Protein AF-A0A1R2AW21-F1 (afdb_monomer)

InterPro domains:
  IPR001841 Zinc finger, RING-type [PS50089] (148-195)
  IPR013083 Zinc finger, RING/FYVE/PHD-type [G3DSA:3.30.40.10] (141-221)

Solvent-accessible surface area (backbone atoms only — not comparable to full-atom values): 14885 Å² total; per-residue (Å²): 130,55,73,67,54,56,54,52,52,54,52,46,54,50,51,52,52,50,62,72,72,51,90,53,80,68,45,53,56,52,51,52,53,54,52,54,57,48,54,56,59,30,57,78,67,78,46,86,85,86,83,89,82,83,83,92,65,56,47,13,58,72,82,62,49,73,48,67,95,65,86,58,68,43,73,45,89,84,75,46,38,28,63,30,66,68,52,50,49,52,48,52,37,67,77,36,75,68,43,69,77,49,46,80,74,35,54,45,76,41,84,89,66,66,42,70,47,50,44,67,62,51,52,49,59,50,41,76,78,36,66,62,64,59,72,63,42,87,62,68,86,60,83,48,65,41,61,18,81,83,76,69,46,78,38,53,46,93,53,43,47,70,46,98,86,69,54,45,29,39,54,66,61,46,36,55,51,50,55,49,39,58,72,71,59,53,93,66,58,48,38,92,88,74,64,47,76,57,60,65,83,81,47,56,87,66,46,55,74,68,54,47,52,57,50,50,57,52,55,54,56,59,61,58,71,71,74,76,83,89,86,81,85,82,81,85,77,88,78,135

Sequence (240 aa):
MSIASQCLETHMNKLSKIIKSGFDTSNIEKIRSVLKSYSKHLKLNNLSLNVNITINASQCVRCGDFISTDYNIITLSCSHYICSFNCFKSMIDDMTGGDYTQIDFLFCPNQKCGSLLDSNQTKELLSKNKPEILRRQSFIGKVHTFVCNICDINKILDESITLDCMHQYCEKCFKDYLAVCVKTNSSKIRCHICDRRILPRLIAPYLDQEGLEILAKKAIDLDIDKNSDDDSLDENILLD

Foldseek 3Di:
DDPLVVVVVVLVVVLVVLVVVFDDPVSVVVNVVSVVVVVVSCVVVVHDDDDDDDDPWAAALQPRDTAGPDDAWDQWPLRHIHNHLVSLVVVCCVVCVLQCVCLQVDARSPPVRRHRTDSVSSVVSVCVVDVVSVVPRVPPDDQDWDQAPPPRDTDRCVQWQAFPVRHIHGLVVLLVLLVVCLVVLPLFDADPVPRHGGDVVSCVVSDDPSSVVSNVVSVVVVVVVVPPDDDDDDDDDDDD

Secondary structure (DSSP, 8-state):
--HHHHHHHHHHHHHHHHHHT---HHHHHHHHHHHHHHHHHHHHTT-----------PBBTTT-PBPPSSS-PEEPTTS-EES-HHHHHHHHHHHHTT-GGGGGG-B-S-TTT-PBP-HHHHHHHHHHH-HHHHHTTTTSSS--EEE-TTT--EEEGGGEEE-TT--EEEHHHHHHHHHHHHHTT-SS-B-TTT-PBPPHHHHGGGS-HHHHHHHHHHHHHHHHTTSS------------

Radius of gyration: 37.11 Å; Cα contacts (8 Å, |Δi|>4): 219; chains: 1; bounding box: 74×76×96 Å

Nearest PDB structures (foldseek):
  8eb0-assembly1_A  TM=7.436E-01  e=6.915E-03  Homo sapiens
  7od1-assembly1_A  TM=4.921E-01  e=9.392E-04  Homo sapiens
  7od1-assembly2_B  TM=4.845E-01  e=4.584E-03  Homo sapiens
  5udh-assembly1_A  TM=4.330E-01  e=5.467E-03  Homo sapiens

Mean predicted aligned error: 19.34 Å

pLDDT: mean 76.48, std 15.68, range [40.53, 95.88]

Structure (mmCIF, N/CA/C/O backbone):
data_AF-A0A1R2AW21-F1
#
_entry.id   AF-A0A1R2AW21-F1
#
loop_
_atom_site.group_PDB
_atom_site.id
_atom_site.type_symbol
_atom_site.label_atom_id
_atom_site.label_alt_id
_atom_site.label_comp_id
_atom_site.label_asym_id
_atom_site.label_entity_id
_atom_site.label_seq_id
_atom_site.pdbx_PDB_ins_code
_atom_site.Cartn_x
_atom_site.Cartn_y
_atom_site.Cartn_z
_atom_site.occupancy
_atom_site.B_iso_or_equiv
_atom_site.auth_seq_id
_atom_site.auth_comp_id
_atom_site.auth_asym_id
_atom_site.auth_atom_id
_atom_site.pdbx_PDB_model_num
ATOM 1 N N . MET A 1 1 ? -35.548 18.737 49.873 1.00 54.94 1 MET A N 1
ATOM 2 C CA . MET A 1 1 ? -34.586 17.676 49.489 1.00 54.94 1 MET A CA 1
ATOM 3 C C . MET A 1 1 ? -33.729 17.340 50.697 1.00 54.94 1 MET A C 1
ATOM 5 O O . MET A 1 1 ? -33.317 18.268 51.379 1.00 54.94 1 MET A O 1
ATOM 9 N N . SER A 1 2 ? -33.491 16.060 50.997 1.00 72.62 2 SER A N 1
ATOM 10 C CA . SER A 1 2 ? -32.578 15.682 52.086 1.00 72.62 2 SER A CA 1
ATOM 11 C C . SER A 1 2 ? -31.132 16.054 51.728 1.00 72.62 2 SER A C 1
ATOM 13 O O . SER A 1 2 ? -30.769 16.068 50.550 1.00 72.62 2 SER A O 1
ATOM 15 N N . ILE A 1 3 ? -30.290 16.313 52.735 1.00 71.31 3 ILE A N 1
ATOM 16 C CA . ILE A 1 3 ? -28.847 16.580 52.551 1.00 71.31 3 ILE A CA 1
ATOM 17 C C . ILE A 1 3 ? -28.182 15.444 51.749 1.00 71.31 3 ILE A C 1
ATOM 19 O O . ILE A 1 3 ? -27.339 15.683 50.886 1.00 71.31 3 ILE A O 1
ATOM 23 N N . ALA A 1 4 ? -28.626 14.204 51.974 1.00 61.56 4 ALA A N 1
ATOM 24 C CA . ALA A 1 4 ? -28.175 13.033 51.229 1.00 61.56 4 ALA A CA 1
ATOM 25 C C . ALA A 1 4 ? -28.511 13.115 49.727 1.00 61.56 4 ALA A C 1
ATOM 27 O O . ALA A 1 4 ? -27.670 12.775 48.898 1.00 61.56 4 ALA A O 1
ATOM 28 N N . SER A 1 5 ? -29.699 13.620 49.372 1.00 64.44 5 SER A N 1
ATOM 29 C CA . SER A 1 5 ? -30.137 13.791 47.979 1.00 64.44 5 SER A CA 1
ATOM 30 C C . SER A 1 5 ? -29.303 14.837 47.234 1.00 64.44 5 SER A C 1
ATOM 32 O O . SER A 1 5 ? -28.856 14.576 46.121 1.00 64.44 5 SER A O 1
ATOM 34 N N . GLN A 1 6 ? -29.027 15.988 47.859 1.00 73.00 6 GLN A N 1
ATOM 35 C CA . GLN A 1 6 ? -28.179 17.035 47.263 1.00 73.00 6 GLN A CA 1
ATOM 36 C C . GLN A 1 6 ? -26.724 16.577 47.083 1.00 73.00 6 GLN A C 1
ATOM 38 O O . GLN A 1 6 ? -26.074 16.902 46.086 1.00 73.00 6 GLN A O 1
ATOM 43 N N . CYS A 1 7 ? -26.201 15.800 48.034 1.00 68.56 7 CYS A N 1
ATOM 44 C CA . CYS A 1 7 ? -24.847 15.255 47.951 1.00 68.56 7 CYS A CA 1
ATOM 45 C C . CYS A 1 7 ? -24.721 14.236 46.803 1.00 68.56 7 CYS A C 1
ATOM 47 O O . CYS A 1 7 ? -23.761 14.282 46.029 1.00 68.56 7 CYS A O 1
ATOM 49 N N . LEU A 1 8 ? -25.734 13.375 46.638 1.00 67.81 8 LEU A N 1
ATOM 50 C CA . LEU A 1 8 ? -25.807 12.407 45.544 1.00 67.81 8 LEU A CA 1
ATOM 51 C C . LEU A 1 8 ? -25.853 13.105 44.175 1.00 67.81 8 LEU A C 1
ATOM 53 O O . LEU A 1 8 ? -25.084 12.765 43.278 1.00 67.81 8 LEU A O 1
ATOM 57 N N . GLU A 1 9 ? -26.697 14.127 44.037 1.00 74.06 9 GLU A N 1
ATOM 58 C CA . GLU A 1 9 ? -26.831 14.921 42.811 1.00 74.06 9 GLU A CA 1
ATOM 59 C C . GLU A 1 9 ? -25.521 15.635 42.439 1.00 74.06 9 GLU A C 1
ATOM 61 O O . GLU A 1 9 ? -25.070 15.599 41.291 1.00 74.06 9 GLU A O 1
ATOM 66 N N . THR A 1 10 ? -24.835 16.213 43.429 1.00 76.12 10 THR A N 1
ATOM 67 C CA . THR A 1 10 ? -23.545 16.894 43.232 1.00 76.12 10 THR A CA 1
ATOM 68 C C . THR A 1 10 ? -22.480 15.943 42.697 1.00 76.12 10 THR A C 1
ATOM 70 O O . THR A 1 10 ? -21.732 16.273 41.770 1.00 76.12 10 THR A O 1
ATOM 73 N N . HIS A 1 11 ? -22.394 14.742 43.262 1.00 69.25 11 HIS A N 1
ATOM 74 C CA . HIS A 1 11 ? -21.461 13.741 42.773 1.00 69.25 11 HIS A CA 1
ATOM 75 C C . HIS A 1 11 ? -21.863 13.241 41.370 1.00 69.25 11 HIS A C 1
ATOM 77 O O . HIS A 1 11 ? -20.987 12.846 40.596 1.00 69.25 11 HIS A O 1
ATOM 83 N N . MET A 1 12 ? -23.160 13.232 41.015 1.00 72.81 12 MET A N 1
ATOM 84 C CA . MET A 1 12 ? -23.642 12.663 39.741 1.00 72.81 12 MET A CA 1
ATOM 85 C C . MET A 1 12 ? -23.266 13.602 38.610 1.00 72.81 12 MET A C 1
ATOM 87 O O . MET A 1 12 ? -22.737 13.182 37.580 1.00 72.81 12 MET A O 1
ATOM 91 N N . ASN A 1 13 ? -23.385 14.896 38.885 1.00 75.00 13 ASN A N 1
ATOM 92 C CA . ASN A 1 13 ? -22.881 15.954 38.031 1.00 75.00 13 ASN A CA 1
ATOM 93 C C . ASN A 1 13 ? -21.353 15.891 37.864 1.00 75.00 13 ASN A C 1
ATOM 95 O O . ASN A 1 13 ? -20.858 16.112 36.758 1.00 75.00 13 ASN A O 1
ATOM 99 N N . LYS A 1 14 ? -20.585 15.537 38.908 1.00 76.25 14 LYS A N 1
ATOM 100 C CA . LYS A 1 14 ? -19.128 15.313 38.777 1.00 76.25 14 LYS A CA 1
ATOM 101 C C . LYS A 1 14 ? -18.805 14.125 37.870 1.00 76.25 14 LYS A C 1
ATOM 103 O O . LYS A 1 14 ? -17.950 14.259 37.000 1.00 76.25 14 LYS A O 1
ATOM 108 N N . LEU A 1 15 ? -19.494 12.996 38.040 1.00 71.38 15 LEU A N 1
ATOM 109 C CA . LEU A 1 15 ? -19.297 11.812 37.199 1.00 71.38 15 LEU A CA 1
ATOM 110 C C . LEU A 1 15 ? -19.638 12.116 35.731 1.00 71.38 15 LEU A C 1
ATOM 112 O O . LEU A 1 15 ? -18.848 11.818 34.842 1.00 71.38 15 LEU A O 1
ATOM 116 N N . SER A 1 16 ? -20.765 12.795 35.492 1.00 72.69 16 SER A N 1
ATOM 117 C CA . SER A 1 16 ? -21.188 13.242 34.159 1.00 72.69 16 SER A CA 1
ATOM 118 C C . SER A 1 16 ? -20.140 14.140 33.494 1.00 72.69 16 SER A C 1
ATOM 120 O O . SER A 1 16 ? -19.829 13.958 32.320 1.00 72.69 16 SER A O 1
ATOM 122 N N . LYS A 1 17 ? -19.530 15.066 34.248 1.00 75.25 17 LYS A N 1
ATOM 123 C CA . LYS A 1 17 ? -18.445 15.922 33.742 1.00 75.25 17 LYS A CA 1
ATOM 124 C C . LYS A 1 17 ? -17.198 15.126 33.349 1.00 75.25 17 LYS A C 1
ATOM 126 O O . LYS A 1 17 ? -16.656 15.395 32.285 1.00 75.25 17 LYS A O 1
ATOM 131 N N . ILE A 1 18 ? -16.778 14.149 34.160 1.00 68.81 18 ILE A N 1
ATOM 132 C CA . ILE A 1 18 ? -15.606 13.303 33.858 1.00 68.81 18 ILE A CA 1
ATOM 133 C C . ILE A 1 18 ? -15.855 12.445 32.609 1.00 68.81 18 ILE A C 1
ATOM 135 O O . ILE A 1 18 ? -14.964 12.282 31.784 1.00 68.81 18 ILE A O 1
ATOM 139 N N . ILE A 1 19 ? -17.076 11.929 32.439 1.00 67.88 19 ILE A N 1
ATOM 140 C CA . ILE A 1 19 ? -17.452 11.147 31.252 1.00 67.88 19 ILE A CA 1
ATOM 141 C C . ILE A 1 19 ? -17.473 12.033 29.995 1.00 67.88 19 ILE A C 1
ATOM 143 O O . ILE A 1 19 ? -17.006 11.617 28.939 1.00 67.88 19 ILE A O 1
ATOM 147 N N . LYS A 1 20 ? -17.977 13.271 30.102 1.00 69.75 20 LYS A N 1
ATOM 148 C CA . LYS A 1 20 ? -18.033 14.223 28.978 1.00 69.75 20 LYS A CA 1
ATOM 149 C C . LYS A 1 20 ? -16.660 14.726 28.521 1.00 69.75 20 LYS A C 1
ATOM 151 O O . LYS A 1 20 ? -16.553 15.156 27.380 1.00 69.75 20 LYS A O 1
ATOM 156 N N . SER A 1 21 ? -15.630 14.682 29.368 1.00 67.69 21 SER A N 1
ATOM 157 C CA . SER A 1 21 ? -14.276 15.143 29.018 1.00 67.69 21 SER A CA 1
ATOM 158 C C . SER A 1 21 ? -13.445 14.144 28.196 1.00 67.69 21 SER A C 1
ATOM 160 O O . SER A 1 21 ? -12.279 14.418 27.938 1.00 67.69 21 SER A O 1
ATOM 162 N N . GLY A 1 22 ? -14.016 13.008 27.780 1.00 54.03 22 GLY A N 1
ATOM 163 C CA . GLY A 1 22 ? -13.301 11.967 27.032 1.00 54.03 22 GLY A CA 1
ATOM 164 C C . GLY A 1 22 ? -12.612 10.936 27.934 1.00 54.03 22 GLY A C 1
ATOM 165 O O . GLY A 1 22 ? -12.631 11.044 29.162 1.00 54.03 22 GLY A O 1
ATOM 166 N N . PHE A 1 23 ? -12.031 9.894 27.335 1.00 61.72 23 PHE A N 1
ATOM 167 C CA . PHE A 1 23 ? -11.448 8.757 28.058 1.00 61.72 23 PHE A CA 1
ATOM 168 C C . PHE A 1 23 ? -9.920 8.732 27.942 1.00 61.72 23 PHE A C 1
ATOM 170 O O . PHE A 1 23 ? -9.378 8.494 26.870 1.00 61.72 23 PHE A O 1
ATOM 177 N N . ASP A 1 24 ? -9.243 8.905 29.078 1.00 61.12 24 ASP A N 1
ATOM 178 C CA . ASP A 1 24 ? -7.835 8.557 29.282 1.00 61.12 24 ASP A CA 1
ATOM 179 C C . ASP A 1 24 ? -7.682 7.739 30.583 1.00 61.12 24 ASP A C 1
ATOM 181 O O . ASP A 1 24 ? -8.630 7.584 31.366 1.00 61.12 24 ASP A O 1
ATOM 185 N N . THR A 1 25 ? -6.491 7.191 30.837 1.00 59.16 25 THR A N 1
ATOM 186 C CA . THR A 1 25 ? -6.197 6.412 32.056 1.00 59.16 25 THR A CA 1
ATOM 187 C C . THR A 1 25 ? -6.383 7.218 33.346 1.00 59.16 25 THR A C 1
ATOM 189 O O . THR A 1 25 ? -6.764 6.649 34.370 1.00 59.16 25 THR A O 1
ATOM 192 N N . SER A 1 26 ? -6.203 8.543 33.311 1.00 63.56 26 SER A N 1
ATOM 193 C CA . SER A 1 26 ? -6.443 9.426 34.461 1.00 63.56 26 SER A CA 1
ATOM 194 C C . SER A 1 26 ? -7.936 9.542 34.797 1.00 63.56 26 SER A C 1
ATOM 196 O O . SER A 1 26 ? -8.317 9.613 35.970 1.00 63.56 26 SER A O 1
ATOM 198 N N . ASN A 1 27 ? -8.801 9.516 33.781 1.00 69.38 27 ASN A N 1
ATOM 199 C CA . ASN A 1 27 ? -10.249 9.619 33.933 1.00 69.38 27 ASN A CA 1
ATOM 200 C C . ASN A 1 27 ? -10.838 8.344 34.546 1.00 69.38 27 ASN A C 1
ATOM 202 O O . ASN A 1 27 ? -11.768 8.436 35.348 1.00 69.38 27 ASN A O 1
ATOM 206 N N . ILE A 1 28 ? -10.242 7.175 34.288 1.00 68.69 28 ILE A N 1
ATOM 207 C CA . ILE A 1 28 ? -10.637 5.903 34.919 1.00 68.69 28 ILE A CA 1
ATOM 208 C C . ILE A 1 28 ? -10.431 5.944 36.441 1.00 68.69 28 ILE A C 1
ATOM 210 O O . ILE A 1 28 ? -11.335 5.574 37.194 1.00 68.69 28 ILE A O 1
ATOM 214 N N . GLU A 1 29 ? -9.282 6.429 36.917 1.00 73.81 29 GLU A N 1
ATOM 215 C CA . GLU A 1 29 ? -9.015 6.535 38.360 1.00 73.81 29 GLU A CA 1
ATOM 216 C C . GLU A 1 29 ? -9.927 7.564 39.044 1.00 73.81 29 GLU A C 1
ATOM 218 O O . GLU A 1 29 ? -10.452 7.317 40.137 1.00 73.81 29 GLU A O 1
ATOM 223 N N . LYS A 1 30 ? -10.225 8.683 38.369 1.00 74.38 30 LYS A N 1
ATOM 224 C CA . LYS A 1 30 ? -11.210 9.667 38.853 1.00 74.38 30 LYS A CA 1
ATOM 225 C C . LYS A 1 30 ? -12.610 9.055 38.958 1.00 74.38 30 LYS A C 1
ATOM 227 O O . LYS A 1 30 ? -13.269 9.230 39.984 1.00 74.38 30 LYS A O 1
ATOM 232 N N . ILE A 1 31 ? -13.049 8.293 37.951 1.00 74.56 31 ILE A N 1
ATOM 233 C CA . ILE A 1 31 ? -14.330 7.566 37.968 1.00 74.56 31 ILE A CA 1
ATOM 234 C C . ILE A 1 31 ? -14.367 6.572 39.135 1.00 74.56 31 ILE A C 1
ATOM 236 O O . ILE A 1 31 ? -15.322 6.581 39.914 1.00 74.56 31 ILE A O 1
ATOM 240 N N . ARG A 1 32 ? -13.316 5.760 39.324 1.00 76.19 32 ARG A N 1
ATOM 241 C CA . ARG A 1 32 ? -13.220 4.801 40.443 1.00 76.19 32 ARG A CA 1
ATOM 242 C C . ARG A 1 32 ? -13.316 5.482 41.804 1.00 76.19 32 ARG A C 1
ATOM 244 O O . ARG A 1 32 ? -14.026 4.988 42.680 1.00 76.19 32 ARG A O 1
ATOM 251 N N . SER A 1 33 ? -12.626 6.605 41.988 1.00 79.75 33 SER A N 1
ATOM 252 C CA . SER A 1 33 ? -12.661 7.380 43.233 1.00 79.75 33 SER A CA 1
ATOM 253 C C . SER A 1 33 ? -14.072 7.890 43.548 1.00 79.75 33 SER A C 1
ATOM 255 O O . SER A 1 33 ? -14.586 7.688 44.654 1.00 79.75 33 SER A O 1
ATOM 257 N N . VAL A 1 34 ? -14.752 8.458 42.546 1.00 78.19 34 VAL A N 1
ATOM 258 C CA . VAL A 1 34 ? -16.132 8.946 42.685 1.00 78.19 34 VAL A CA 1
ATOM 259 C C . VAL A 1 34 ? -17.098 7.793 42.997 1.00 78.19 34 VAL A C 1
ATOM 261 O O . VAL A 1 34 ? -17.898 7.899 43.927 1.00 78.19 34 VAL A O 1
ATOM 264 N N . LEU A 1 35 ? -16.984 6.654 42.304 1.00 77.12 35 LEU A N 1
ATOM 265 C CA . LEU A 1 35 ? -17.795 5.453 42.563 1.00 77.12 35 LEU A CA 1
ATOM 266 C C . LEU A 1 35 ? -17.571 4.868 43.968 1.00 77.12 35 LEU A C 1
ATOM 268 O O . LEU A 1 35 ? -18.532 4.477 44.635 1.00 77.12 35 LEU A O 1
ATOM 272 N N . LYS A 1 36 ? -16.330 4.861 44.472 1.00 79.06 36 LYS A N 1
ATOM 273 C CA . LYS A 1 36 ? -16.039 4.444 45.856 1.00 79.06 36 LYS A CA 1
ATOM 274 C C . LYS A 1 36 ? -16.732 5.346 46.876 1.00 79.06 36 LYS A C 1
ATOM 276 O O . LYS A 1 36 ? -17.322 4.825 47.824 1.00 79.06 36 LYS A O 1
ATOM 281 N N . SER A 1 37 ? -16.715 6.665 46.669 1.00 75.19 37 SER A N 1
ATOM 282 C CA . SER A 1 37 ? -17.411 7.622 47.544 1.00 75.19 37 SER A CA 1
ATOM 283 C C . SER A 1 37 ? -18.918 7.343 47.601 1.00 75.19 37 SER A C 1
ATOM 285 O O . SER A 1 37 ? -19.493 7.273 48.690 1.00 75.19 37 SER A O 1
ATOM 287 N N . TYR A 1 38 ? -19.544 7.049 46.457 1.00 75.00 38 TYR A N 1
ATOM 288 C CA . TYR A 1 38 ? -20.954 6.658 46.410 1.00 75.00 38 TYR A CA 1
ATOM 289 C C . TYR A 1 38 ? -21.274 5.406 47.200 1.00 75.00 38 TYR A C 1
ATOM 291 O O . TYR A 1 38 ? -22.254 5.390 47.944 1.00 75.00 38 TYR A O 1
ATOM 299 N N . SER A 1 39 ? -20.445 4.369 47.063 1.00 73.88 39 SER A N 1
ATOM 300 C CA . SER A 1 39 ? -20.689 3.087 47.726 1.00 73.88 39 SER A CA 1
ATOM 301 C C . SER A 1 39 ? -20.850 3.236 49.244 1.00 73.88 39 SER A C 1
ATOM 303 O O . SER A 1 39 ? -21.667 2.544 49.848 1.00 73.88 39 SER A O 1
ATOM 305 N N . LYS A 1 40 ? -20.134 4.190 49.858 1.00 73.88 40 LYS A N 1
ATOM 306 C CA . LYS A 1 40 ? -20.223 4.487 51.292 1.00 73.88 40 LYS A CA 1
ATOM 307 C C . LYS A 1 40 ? -21.581 5.085 51.666 1.00 73.88 40 LYS A C 1
ATOM 309 O O . LYS A 1 40 ? -22.188 4.656 52.642 1.00 73.88 40 LYS A O 1
ATOM 314 N N . HIS A 1 41 ? -22.071 6.046 50.885 1.00 72.56 41 HIS A N 1
ATOM 315 C CA . HIS A 1 41 ? -23.346 6.715 51.153 1.00 72.56 41 HIS A CA 1
ATOM 316 C C . HIS A 1 41 ? -24.558 5.824 50.874 1.00 72.56 41 HIS A C 1
ATOM 318 O O . HIS A 1 41 ? -25.535 5.869 51.618 1.00 72.56 41 HIS A O 1
ATOM 324 N N . LEU A 1 42 ? -24.477 4.985 49.846 1.00 72.44 42 LEU A N 1
ATOM 325 C CA . LEU A 1 42 ? -25.527 4.030 49.497 1.00 72.44 42 LEU A CA 1
ATOM 326 C C . LEU A 1 42 ? -25.701 2.966 50.586 1.00 72.44 42 LEU A C 1
ATOM 328 O O . LEU A 1 42 ? -26.822 2.719 51.025 1.00 72.44 42 LEU A O 1
ATOM 332 N N . LYS A 1 43 ? -24.585 2.434 51.110 1.00 74.88 43 LYS A N 1
ATOM 333 C CA . LYS A 1 43 ? -24.589 1.491 52.240 1.00 74.88 43 LYS A CA 1
ATOM 334 C C . LYS A 1 43 ? -25.223 2.077 53.501 1.00 74.88 43 LYS A C 1
ATOM 336 O O . LYS A 1 43 ? -26.015 1.398 54.138 1.00 74.88 43 LYS A O 1
ATOM 341 N N . LEU A 1 44 ? -24.917 3.332 53.843 1.00 78.50 44 LEU A N 1
ATOM 342 C CA . LEU A 1 44 ? -25.473 3.997 55.033 1.00 78.50 44 LEU A CA 1
ATOM 343 C C . LEU A 1 44 ? -26.999 4.172 54.988 1.00 78.50 44 LEU A C 1
ATOM 345 O O . LEU A 1 44 ? -27.610 4.371 56.031 1.00 78.50 44 LEU A O 1
ATOM 349 N N . ASN A 1 45 ? -27.606 4.101 53.803 1.00 77.06 45 ASN A N 1
ATOM 350 C CA . ASN A 1 45 ? -29.042 4.302 53.613 1.00 77.06 45 ASN A CA 1
ATOM 351 C C . ASN A 1 45 ? -29.770 3.026 53.155 1.00 77.06 45 ASN A C 1
ATOM 353 O O . ASN A 1 45 ? -30.917 3.118 52.730 1.00 77.06 45 ASN A O 1
ATOM 357 N N . ASN A 1 46 ? -29.129 1.848 53.214 1.00 77.50 46 ASN A N 1
ATOM 358 C CA . ASN A 1 46 ? -29.674 0.588 52.679 1.00 77.50 46 ASN A CA 1
ATOM 359 C C . ASN A 1 46 ? -30.125 0.683 51.205 1.00 77.50 46 ASN A C 1
ATOM 361 O O . ASN A 1 46 ? -31.072 0.025 50.781 1.00 77.50 46 ASN A O 1
ATOM 365 N N . LEU A 1 47 ? -29.434 1.495 50.404 1.00 73.19 47 LEU A N 1
ATOM 366 C CA . LEU A 1 47 ? -29.709 1.654 48.979 1.00 73.19 47 LEU A CA 1
ATOM 367 C C . LEU A 1 47 ? -28.709 0.840 48.154 1.00 73.19 47 LEU A C 1
ATOM 369 O O . LEU A 1 47 ? -27.513 0.811 48.449 1.00 73.19 47 LEU A O 1
ATOM 373 N N . SER A 1 48 ? -29.184 0.217 47.077 1.00 63.91 48 SER A N 1
ATOM 374 C CA . SER A 1 48 ? -28.339 -0.444 46.080 1.00 63.91 48 SER A CA 1
ATOM 375 C C . SER A 1 48 ? -28.196 0.435 44.841 1.00 63.91 48 SER A C 1
ATOM 377 O O . SER A 1 48 ? -29.197 0.887 44.289 1.00 63.91 48 SER A O 1
ATOM 379 N N . LEU A 1 49 ? -26.966 0.639 44.368 1.00 65.25 49 LEU A N 1
ATOM 380 C CA . LEU A 1 49 ? -26.696 1.281 43.082 1.00 65.25 49 LEU A CA 1
ATOM 381 C C . LEU A 1 49 ? -26.249 0.224 42.081 1.00 65.25 49 LEU A C 1
ATOM 383 O O . LEU A 1 49 ? -25.266 -0.476 42.320 1.00 65.25 49 LEU A O 1
ATOM 387 N N . ASN A 1 50 ? -26.947 0.161 40.954 1.00 60.09 50 ASN A N 1
ATOM 388 C CA . ASN A 1 50 ? -26.511 -0.588 39.788 1.00 60.09 50 ASN A CA 1
ATOM 389 C C . ASN A 1 50 ? -25.953 0.407 38.761 1.00 60.09 50 ASN A C 1
ATOM 391 O O . ASN A 1 50 ? -26.657 1.331 38.353 1.00 60.09 50 ASN A O 1
ATOM 395 N N . VAL A 1 51 ? -24.679 0.258 38.396 1.00 61.91 51 VAL A N 1
ATOM 396 C CA . VAL A 1 51 ? -24.020 1.100 37.391 1.00 61.91 51 VAL A CA 1
ATOM 397 C C . VAL A 1 51 ? -23.733 0.240 36.173 1.00 61.91 51 VAL A C 1
ATOM 399 O O . VAL A 1 51 ? -22.816 -0.577 36.191 1.00 61.91 51 VAL A O 1
ATOM 402 N N . ASN A 1 52 ? -24.492 0.463 35.103 1.00 54.81 52 ASN A N 1
ATOM 403 C CA . ASN A 1 52 ? -24.198 -0.109 33.797 1.00 54.81 52 ASN A CA 1
ATOM 404 C C . ASN A 1 52 ? -23.251 0.832 33.049 1.00 54.81 52 ASN A C 1
ATOM 406 O O . ASN A 1 52 ? -23.609 1.972 32.752 1.00 54.81 52 ASN A O 1
ATOM 410 N N . ILE A 1 53 ? -22.035 0.362 32.771 1.00 59.31 53 ILE A N 1
ATOM 411 C CA . ILE A 1 53 ? -21.038 1.100 31.992 1.00 59.31 53 ILE A CA 1
ATOM 412 C C . ILE A 1 53 ? -20.948 0.448 30.615 1.00 59.31 53 ILE A C 1
ATOM 414 O O . ILE A 1 53 ? -20.503 -0.692 30.501 1.00 59.31 53 ILE A O 1
ATOM 418 N N . THR A 1 54 ? -21.332 1.187 29.576 1.00 56.69 54 THR A N 1
ATOM 419 C CA . THR A 1 54 ? -21.131 0.780 28.182 1.00 56.69 54 THR A CA 1
ATOM 420 C C . THR A 1 54 ? -19.927 1.532 27.630 1.00 56.69 54 THR A C 1
ATOM 422 O O . THR A 1 54 ? -19.956 2.757 27.515 1.00 56.69 54 THR A O 1
ATOM 425 N N . ILE A 1 55 ? -18.852 0.810 27.316 1.00 59.00 55 ILE A N 1
ATOM 426 C CA . ILE A 1 55 ? -17.655 1.388 26.700 1.00 59.00 55 ILE A CA 1
ATOM 427 C C . ILE A 1 55 ? -17.806 1.263 25.183 1.00 59.00 55 ILE A C 1
ATOM 429 O O . ILE A 1 55 ? -17.598 0.192 24.621 1.00 59.00 55 ILE A O 1
ATOM 433 N N . ASN A 1 56 ? -18.165 2.366 24.526 1.00 66.06 56 ASN A N 1
ATOM 434 C CA . ASN A 1 56 ? -18.192 2.458 23.066 1.00 66.06 56 ASN A CA 1
ATOM 435 C C . ASN A 1 56 ? -16.813 2.906 22.571 1.00 66.06 56 ASN A C 1
ATOM 437 O O . ASN A 1 56 ? -16.632 4.061 22.194 1.00 66.06 56 ASN A O 1
ATOM 441 N N . ALA A 1 57 ? -15.829 2.013 22.646 1.00 74.50 57 ALA A N 1
ATOM 442 C CA . ALA A 1 57 ? -14.484 2.277 22.151 1.00 74.50 57 ALA A CA 1
ATOM 443 C C . ALA A 1 57 ? -14.140 1.291 21.035 1.00 74.50 57 ALA A C 1
ATOM 445 O O . ALA A 1 57 ? -14.222 0.076 21.219 1.00 74.50 57 ALA A O 1
ATOM 446 N N . SER A 1 58 ? -13.739 1.824 19.884 1.00 85.44 58 SER A N 1
ATOM 447 C CA . SER A 1 58 ? -13.186 1.019 18.800 1.00 85.44 58 SER A CA 1
ATOM 448 C C . SER A 1 58 ? -11.762 0.597 19.147 1.00 85.44 58 SER A C 1
ATOM 450 O O . SER A 1 58 ? -10.994 1.381 19.704 1.00 85.44 58 SER A O 1
ATOM 452 N N . GLN A 1 59 ? -11.399 -0.636 18.808 1.00 89.81 59 GLN A N 1
ATOM 453 C CA . GLN A 1 59 ? -10.037 -1.143 18.956 1.00 89.81 59 GLN A CA 1
ATOM 454 C C . GLN A 1 59 ? -9.339 -1.191 17.602 1.00 89.81 59 GLN A C 1
ATOM 456 O O . GLN A 1 59 ? -9.955 -1.489 16.575 1.00 89.81 59 GLN A O 1
ATOM 461 N N . CYS A 1 60 ? -8.040 -0.915 17.613 1.00 92.94 60 CYS A N 1
ATOM 462 C CA . CYS A 1 60 ? -7.182 -1.128 16.465 1.00 92.94 60 CYS A CA 1
ATOM 463 C C . CYS A 1 60 ? -7.064 -2.627 16.194 1.00 92.94 60 CYS A C 1
ATOM 465 O O . CYS A 1 60 ? -6.559 -3.369 17.034 1.00 92.94 60 CYS A O 1
ATOM 467 N N . VAL A 1 61 ? -7.446 -3.078 14.999 1.00 95.19 61 VAL A N 1
ATOM 468 C CA . VAL A 1 61 ? -7.362 -4.508 14.647 1.00 95.19 61 VAL A CA 1
ATOM 469 C C . VAL A 1 61 ? -5.932 -5.030 14.502 1.00 95.19 61 VAL A C 1
ATOM 471 O O . VAL A 1 61 ? -5.736 -6.234 14.378 1.00 95.19 61 VAL A O 1
ATOM 474 N N . ARG A 1 62 ? -4.932 -4.139 14.524 1.00 94.19 62 ARG A N 1
ATOM 475 C CA . ARG A 1 62 ? -3.513 -4.499 14.481 1.00 94.19 62 ARG A CA 1
ATOM 476 C C . ARG A 1 62 ? -2.871 -4.574 15.868 1.00 94.19 62 ARG A C 1
ATOM 478 O O . ARG A 1 62 ? -2.305 -5.607 16.198 1.00 94.19 62 ARG A O 1
ATOM 485 N N . CYS A 1 63 ? -2.904 -3.495 16.652 1.00 91.62 63 CYS A N 1
ATOM 486 C CA . CYS A 1 63 ? -2.219 -3.449 17.953 1.00 91.62 63 CYS A CA 1
ATOM 487 C C . CYS A 1 63 ? -3.125 -3.781 19.147 1.00 91.62 63 CYS A C 1
ATOM 489 O O . CYS A 1 63 ? -2.620 -3.993 20.242 1.00 91.62 63 CYS A O 1
ATOM 491 N N . GLY A 1 64 ? -4.447 -3.828 18.959 1.00 89.25 64 GLY A N 1
ATOM 492 C CA . GLY A 1 64 ? -5.417 -4.052 20.036 1.00 89.25 64 GLY A CA 1
ATOM 493 C C . GLY A 1 64 ? -5.705 -2.821 20.901 1.00 89.25 64 GLY A C 1
ATOM 494 O O . GLY A 1 64 ? -6.650 -2.849 21.688 1.00 89.25 64 GLY A O 1
ATOM 495 N N . ASP A 1 65 ? -4.948 -1.732 20.736 1.00 86.81 65 ASP A N 1
ATOM 496 C CA . ASP A 1 65 ? -5.154 -0.506 21.505 1.00 86.81 65 ASP A CA 1
ATOM 497 C C . ASP A 1 65 ? -6.502 0.145 21.188 1.00 86.81 65 ASP A C 1
ATOM 499 O O . ASP A 1 65 ? -6.997 0.110 20.054 1.00 86.81 65 ASP A O 1
ATOM 503 N N . PHE A 1 66 ? -7.084 0.784 22.202 1.00 84.88 66 PHE A N 1
ATOM 504 C CA . PHE A 1 66 ? -8.278 1.600 22.028 1.00 84.88 66 PHE A CA 1
ATOM 505 C C . PHE A 1 66 ? -7.953 2.850 21.218 1.00 84.88 66 PHE A C 1
ATOM 507 O O . PHE A 1 66 ? -6.963 3.539 21.456 1.00 84.88 66 PHE A O 1
ATOM 514 N N . ILE A 1 67 ? -8.818 3.145 20.260 1.00 83.81 67 ILE A N 1
ATOM 515 C CA . ILE A 1 67 ? -8.666 4.277 19.362 1.00 83.81 67 ILE A CA 1
ATOM 516 C C . ILE A 1 67 ? -9.225 5.515 20.060 1.00 83.81 67 ILE A C 1
ATOM 518 O O . ILE A 1 67 ? -10.418 5.563 20.372 1.00 83.81 67 ILE A O 1
ATOM 522 N N . SER A 1 68 ? -8.368 6.508 20.316 1.00 73.38 68 SER A N 1
ATOM 523 C CA . SER A 1 68 ? -8.844 7.833 20.714 1.00 73.38 68 SER A CA 1
ATOM 524 C C . SER A 1 68 ? -9.460 8.527 19.501 1.00 73.38 68 SER A C 1
ATOM 526 O O . SER A 1 68 ? -9.118 8.240 18.356 1.00 73.38 68 SER A O 1
ATOM 528 N N . THR A 1 69 ? -10.386 9.450 19.736 1.00 67.88 69 THR A N 1
ATOM 529 C CA . THR A 1 69 ? -11.031 10.247 18.681 1.00 67.88 69 THR A CA 1
ATOM 530 C C . THR A 1 69 ? -10.077 11.201 17.956 1.00 67.88 69 THR A C 1
ATOM 532 O O . THR A 1 69 ? -10.517 11.941 17.078 1.00 67.88 69 THR A O 1
ATOM 535 N N . ASP A 1 70 ? -8.794 11.209 18.315 1.00 56.53 70 ASP A N 1
ATOM 536 C CA . ASP A 1 70 ? -7.816 12.118 17.747 1.00 56.53 70 ASP A CA 1
ATOM 537 C C . ASP A 1 70 ? -7.264 11.569 16.426 1.00 56.53 70 ASP A C 1
ATOM 539 O O . ASP A 1 70 ? -7.025 10.378 16.242 1.00 56.53 70 ASP A O 1
ATOM 543 N N . TYR A 1 71 ? -7.154 12.490 15.476 1.00 62.97 71 TYR A N 1
ATOM 544 C CA . TYR A 1 71 ? -6.981 12.309 14.040 1.00 62.97 71 TYR A CA 1
ATOM 545 C C . TYR A 1 71 ? -5.974 11.223 13.603 1.00 62.97 71 TYR A C 1
ATOM 547 O O . TYR A 1 71 ? -4.936 11.017 14.229 1.00 62.97 71 TYR A O 1
ATOM 555 N N . ASN A 1 72 ? -6.251 10.637 12.424 1.00 75.12 72 ASN A N 1
ATOM 556 C CA . ASN A 1 72 ? -5.497 9.595 11.686 1.00 75.12 72 ASN A CA 1
ATOM 557 C C . ASN A 1 72 ? -5.961 8.139 11.863 1.00 75.12 72 ASN A C 1
ATOM 559 O O . ASN A 1 72 ? -5.193 7.201 11.635 1.00 75.12 72 ASN A O 1
ATOM 563 N N . ILE A 1 73 ? -7.240 7.943 12.182 1.00 89.19 73 ILE A N 1
ATOM 564 C CA . ILE A 1 73 ? -7.876 6.623 12.158 1.00 89.19 73 ILE A CA 1
ATOM 565 C C . ILE A 1 73 ? -8.058 6.172 10.707 1.00 89.19 73 ILE A C 1
ATOM 567 O O . ILE A 1 73 ? -8.664 6.872 9.894 1.00 89.19 73 ILE A O 1
ATOM 571 N N . ILE A 1 74 ? -7.581 4.972 10.391 1.00 92.69 74 ILE A N 1
ATOM 572 C CA . ILE A 1 74 ? -7.845 4.322 9.108 1.00 92.69 74 ILE A CA 1
ATOM 573 C C . ILE A 1 74 ? -9.049 3.406 9.291 1.00 92.69 74 ILE A C 1
ATOM 575 O O . ILE A 1 74 ? -9.025 2.497 10.120 1.00 92.69 74 ILE A O 1
ATOM 579 N N . THR A 1 75 ? -10.101 3.646 8.512 1.00 94.62 75 THR A N 1
ATOM 580 C CA . THR A 1 75 ? -11.294 2.792 8.487 1.00 94.62 75 THR A CA 1
ATOM 581 C C . THR A 1 75 ? -11.203 1.859 7.289 1.00 94.62 75 THR A C 1
ATOM 583 O O . THR A 1 75 ? -11.139 2.325 6.155 1.00 94.62 75 THR A O 1
ATOM 586 N N . LEU A 1 76 ? -11.174 0.553 7.535 1.00 95.06 76 LEU A N 1
ATOM 587 C CA . LEU A 1 76 ? -11.174 -0.475 6.496 1.00 95.06 76 LEU A CA 1
ATOM 588 C C . LEU A 1 76 ? -12.572 -0.606 5.873 1.00 95.06 76 LEU A C 1
ATOM 590 O O . LEU A 1 76 ? -13.576 -0.314 6.524 1.00 95.06 76 LEU A O 1
ATOM 594 N N . SER A 1 77 ? -12.651 -1.129 4.649 1.00 93.75 77 SER A N 1
ATOM 595 C CA . SER A 1 77 ? -13.919 -1.422 3.952 1.00 93.75 77 SER A CA 1
ATOM 596 C C . SER A 1 77 ? -14.899 -2.281 4.770 1.00 93.75 77 SER A C 1
ATOM 598 O O . SER A 1 77 ? -16.110 -2.106 4.688 1.00 93.75 77 SER A O 1
ATOM 600 N N . CYS A 1 78 ? -14.383 -3.166 5.627 1.00 94.00 78 CYS A N 1
ATOM 601 C CA . CYS A 1 78 ? -15.164 -3.997 6.547 1.00 94.00 78 CYS A CA 1
ATOM 602 C C . CYS A 1 78 ? -15.577 -3.294 7.858 1.00 94.00 78 CYS A C 1
ATOM 604 O O . CYS A 1 78 ? -15.960 -3.964 8.814 1.00 94.00 78 CYS A O 1
ATOM 606 N N . SER A 1 79 ? -15.482 -1.961 7.935 1.00 94.56 79 SER A N 1
ATOM 607 C CA . SER A 1 79 ? -15.794 -1.137 9.122 1.00 94.56 79 SER A CA 1
ATOM 608 C C . SER A 1 79 ? -14.920 -1.397 10.358 1.00 94.56 79 SER A C 1
ATOM 610 O O . SER A 1 79 ? -15.220 -0.921 11.450 1.00 94.56 79 SER A O 1
ATOM 612 N N . HIS A 1 80 ? -13.814 -2.123 10.198 1.00 94.88 80 HIS A N 1
ATOM 613 C CA . HIS A 1 80 ? -12.786 -2.260 11.224 1.00 94.88 80 HIS A CA 1
ATOM 614 C C . HIS A 1 80 ? -11.783 -1.109 11.163 1.00 94.88 80 HIS A C 1
ATOM 616 O O . HIS A 1 80 ? -11.569 -0.511 10.111 1.00 94.88 80 HIS A O 1
ATOM 622 N N . TYR A 1 81 ? -11.136 -0.822 12.290 1.00 94.25 81 TYR A N 1
ATOM 623 C CA . TYR A 1 81 ? -10.324 0.380 12.442 1.00 94.25 81 TYR A CA 1
ATOM 624 C C . TYR A 1 81 ? -8.856 0.064 12.725 1.00 94.25 81 TYR A C 1
ATOM 626 O O . TYR A 1 81 ? -8.537 -0.914 13.402 1.00 94.25 81 TYR A O 1
ATOM 634 N N . ILE A 1 82 ? -7.960 0.930 12.255 1.00 93.94 82 ILE A N 1
ATOM 635 C CA . ILE A 1 82 ? -6.530 0.916 12.573 1.00 93.94 82 ILE A CA 1
ATOM 636 C C . ILE A 1 82 ? -6.120 2.291 13.104 1.00 93.94 82 ILE A C 1
ATOM 638 O O . ILE A 1 82 ? -6.445 3.314 12.505 1.00 93.94 82 ILE A O 1
ATOM 642 N N . CYS A 1 83 ? -5.403 2.313 14.231 1.00 90.69 83 CYS A N 1
ATOM 643 C CA . CYS A 1 83 ? -5.110 3.539 14.983 1.00 90.69 83 CYS A CA 1
ATOM 644 C C . CYS A 1 83 ? -4.120 4.494 14.301 1.00 90.69 83 CYS A C 1
ATOM 646 O O . CYS A 1 83 ? -4.036 5.653 14.684 1.00 90.69 83 CYS A O 1
ATOM 648 N N . SER A 1 84 ? -3.325 4.019 13.342 1.00 89.94 84 SER A N 1
ATOM 649 C CA . SER A 1 84 ? -2.323 4.844 12.668 1.00 89.94 84 SER A CA 1
ATOM 650 C C . SER A 1 84 ? -1.871 4.234 11.348 1.00 89.94 84 SER A C 1
ATOM 652 O O . SER A 1 84 ? -1.955 3.019 11.140 1.00 89.94 84 SER A O 1
ATOM 654 N N . PHE A 1 85 ? -1.284 5.064 10.483 1.00 91.19 85 PHE A N 1
ATOM 655 C CA . PHE A 1 85 ? -0.630 4.585 9.267 1.00 91.19 85 PHE A CA 1
ATOM 656 C C . PHE A 1 85 ? 0.524 3.614 9.558 1.00 91.19 85 PHE A C 1
ATOM 658 O O . PHE A 1 85 ? 0.695 2.643 8.830 1.00 91.19 85 PHE A O 1
ATOM 665 N N . ASN A 1 86 ? 1.277 3.810 10.644 1.00 90.56 86 ASN A N 1
ATOM 666 C CA . ASN A 1 86 ? 2.351 2.886 11.022 1.00 90.56 86 ASN A CA 1
ATOM 667 C C . ASN A 1 86 ? 1.810 1.494 11.370 1.00 90.56 86 ASN A C 1
ATOM 669 O O . ASN A 1 86 ? 2.374 0.494 10.930 1.00 90.56 86 ASN A O 1
ATOM 673 N N . CYS A 1 87 ? 0.691 1.423 12.099 1.00 92.50 87 CYS A N 1
ATOM 674 C CA . CYS A 1 87 ? 0.011 0.153 12.348 1.00 92.50 87 CYS A CA 1
ATOM 675 C C . CYS A 1 87 ? -0.510 -0.469 11.051 1.00 92.50 87 CYS A C 1
ATOM 677 O O . CYS A 1 87 ? -0.338 -1.666 10.847 1.00 92.50 87 CYS A O 1
ATOM 679 N N . PHE A 1 88 ? -1.091 0.332 10.156 1.00 94.62 88 PHE A N 1
ATOM 680 C CA . PHE A 1 88 ? -1.557 -0.155 8.858 1.00 94.62 88 PHE A CA 1
ATOM 681 C C . PHE A 1 88 ? -0.398 -0.718 8.027 1.00 94.62 88 PHE A C 1
ATOM 683 O O . PHE A 1 88 ? -0.469 -1.852 7.573 1.00 94.62 88 PHE A O 1
ATOM 690 N N . LYS A 1 89 ? 0.711 0.014 7.897 1.00 93.06 89 LYS A N 1
ATOM 691 C CA . LYS A 1 89 ? 1.885 -0.433 7.143 1.00 93.06 89 LYS A CA 1
ATOM 692 C C . LYS A 1 89 ? 2.496 -1.702 7.735 1.00 93.06 89 LYS A C 1
ATOM 694 O O . LYS A 1 89 ? 2.714 -2.648 6.995 1.00 93.06 89 LYS A O 1
ATOM 699 N N . SER A 1 90 ? 2.720 -1.740 9.052 1.00 93.88 90 SER A N 1
ATOM 700 C CA . SER A 1 90 ? 3.256 -2.934 9.721 1.00 93.88 90 SER A CA 1
ATOM 701 C C . SER A 1 90 ? 2.339 -4.141 9.543 1.00 93.88 90 SER A C 1
ATOM 703 O O . SER A 1 90 ? 2.827 -5.244 9.355 1.00 93.88 90 SER A O 1
ATOM 705 N N . MET A 1 91 ? 1.019 -3.945 9.565 1.00 95.38 91 MET A N 1
ATOM 706 C CA . MET A 1 91 ? 0.069 -5.016 9.275 1.00 95.38 91 MET A CA 1
ATOM 707 C C . MET A 1 91 ? 0.247 -5.554 7.850 1.00 95.38 91 MET A C 1
ATOM 709 O O . MET A 1 91 ? 0.329 -6.764 7.674 1.00 95.38 91 MET A O 1
ATOM 713 N N . ILE A 1 92 ? 0.320 -4.677 6.844 1.00 95.12 92 ILE A N 1
ATOM 714 C CA . ILE A 1 92 ? 0.512 -5.101 5.451 1.00 95.12 92 ILE A CA 1
ATOM 715 C C . ILE A 1 92 ? 1.874 -5.785 5.269 1.00 95.12 92 ILE A C 1
ATOM 717 O O . ILE A 1 92 ? 1.932 -6.842 4.647 1.00 95.12 92 ILE A O 1
ATOM 721 N N . ASP A 1 93 ? 2.945 -5.224 5.835 1.00 92.12 93 ASP A N 1
ATOM 722 C CA . ASP A 1 93 ? 4.297 -5.799 5.801 1.00 92.12 93 ASP A CA 1
ATOM 723 C C . ASP A 1 93 ? 4.309 -7.225 6.376 1.00 92.12 93 ASP A C 1
ATOM 725 O O . ASP A 1 93 ? 4.818 -8.141 5.732 1.00 92.12 93 ASP A O 1
ATOM 729 N N . ASP A 1 94 ? 3.692 -7.432 7.542 1.00 91.75 94 ASP A N 1
ATOM 730 C CA . ASP A 1 94 ? 3.606 -8.744 8.189 1.00 91.75 94 ASP A CA 1
ATOM 731 C C . ASP A 1 94 ? 2.818 -9.757 7.350 1.00 91.75 94 ASP A C 1
ATOM 733 O O . ASP A 1 94 ? 3.218 -10.912 7.231 1.00 91.75 94 ASP A O 1
ATOM 737 N N . MET A 1 95 ? 1.687 -9.338 6.775 1.00 91.81 95 MET A N 1
ATOM 738 C CA . MET A 1 95 ? 0.814 -10.237 6.015 1.00 91.81 95 MET A CA 1
ATOM 739 C C . MET A 1 95 ? 1.390 -10.620 4.653 1.00 91.81 95 MET A C 1
ATOM 741 O O . MET A 1 95 ? 1.085 -11.691 4.140 1.00 91.81 95 MET A O 1
ATOM 745 N N . THR A 1 96 ? 2.193 -9.738 4.064 1.00 90.25 96 THR A N 1
ATOM 746 C CA . THR A 1 96 ? 2.800 -9.943 2.743 1.00 90.25 96 THR A CA 1
ATOM 747 C C . THR A 1 96 ? 4.225 -10.481 2.821 1.00 90.25 96 THR A C 1
ATOM 749 O O . THR A 1 96 ? 4.794 -10.854 1.799 1.00 90.25 96 THR A O 1
ATOM 752 N N . GLY A 1 97 ? 4.861 -10.455 3.997 1.00 86.00 97 GLY A N 1
ATOM 753 C CA . GLY A 1 97 ? 6.308 -10.659 4.109 1.00 86.00 97 GLY A CA 1
ATOM 754 C C . GLY A 1 97 ? 7.116 -9.625 3.311 1.00 86.00 97 GLY A C 1
ATOM 755 O O . GLY A 1 97 ? 8.237 -9.906 2.894 1.00 86.00 97 GLY A O 1
ATOM 756 N N . GLY A 1 98 ? 6.533 -8.450 3.046 1.00 82.88 98 GLY A N 1
ATOM 757 C CA . GLY A 1 98 ? 7.087 -7.423 2.164 1.00 82.88 98 GLY A CA 1
ATOM 758 C C . GLY A 1 98 ? 6.805 -7.622 0.668 1.00 82.88 98 GLY A C 1
ATOM 759 O O . GLY A 1 98 ? 7.218 -6.772 -0.122 1.00 82.88 98 GLY A O 1
ATOM 760 N N . ASP A 1 99 ? 6.104 -8.685 0.259 1.00 83.69 99 ASP A N 1
ATOM 761 C CA . ASP A 1 99 ? 5.664 -8.913 -1.123 1.00 83.69 99 ASP A CA 1
ATOM 762 C C . ASP A 1 99 ? 4.266 -8.325 -1.386 1.00 83.69 99 ASP A C 1
ATOM 764 O O . ASP A 1 99 ? 3.223 -8.978 -1.302 1.00 83.69 99 ASP A O 1
ATOM 768 N N . TYR A 1 100 ? 4.240 -7.051 -1.762 1.00 83.88 100 TYR A N 1
ATOM 769 C CA . TYR A 1 100 ? 3.001 -6.320 -2.017 1.00 83.88 100 TYR A CA 1
ATOM 770 C C . TYR A 1 100 ? 2.267 -6.751 -3.302 1.00 83.88 100 TYR A C 1
ATOM 772 O O . TYR A 1 100 ? 1.182 -6.232 -3.576 1.00 83.88 100 TYR A O 1
ATOM 780 N N . THR A 1 101 ? 2.779 -7.715 -4.079 1.00 81.75 101 THR A N 1
ATOM 781 C CA . THR A 1 101 ? 1.981 -8.330 -5.159 1.00 81.75 101 THR A CA 1
ATOM 782 C C . THR A 1 101 ? 0.784 -9.107 -4.611 1.00 81.75 101 THR A C 1
ATOM 784 O O . THR A 1 101 ? -0.212 -9.296 -5.307 1.00 81.75 101 THR A O 1
ATOM 787 N N . GLN A 1 102 ? 0.835 -9.471 -3.328 1.00 85.50 102 GLN A N 1
ATOM 788 C CA . GLN A 1 102 ? -0.208 -10.214 -2.632 1.00 85.50 102 GLN A CA 1
ATOM 789 C C . GLN A 1 102 ? -1.305 -9.320 -2.036 1.00 85.50 102 GLN A C 1
ATOM 791 O O . GLN A 1 102 ? -2.219 -9.840 -1.399 1.00 85.50 102 GLN A O 1
ATOM 796 N N . ILE A 1 103 ? -1.261 -7.992 -2.246 1.00 89.06 103 ILE A N 1
ATOM 797 C CA . ILE A 1 103 ? -2.257 -7.046 -1.699 1.00 89.06 103 ILE A CA 1
ATOM 798 C C . ILE A 1 103 ? -3.696 -7.474 -2.023 1.00 89.06 103 ILE A C 1
ATOM 800 O O . ILE A 1 103 ? -4.583 -7.333 -1.183 1.00 89.06 103 ILE A O 1
ATOM 804 N N . ASP A 1 104 ? -3.929 -7.998 -3.228 1.00 90.19 104 ASP A N 1
ATOM 805 C CA . ASP A 1 104 ? -5.268 -8.376 -3.694 1.00 90.19 104 ASP A CA 1
ATOM 806 C C . ASP A 1 104 ? -5.843 -9.606 -2.951 1.00 90.19 104 ASP A C 1
ATOM 808 O O . ASP A 1 104 ? -7.029 -9.904 -3.082 1.00 90.19 104 ASP A O 1
ATOM 812 N N . PHE A 1 105 ? -5.032 -10.291 -2.135 1.00 91.94 105 PHE A N 1
ATOM 813 C CA . PHE A 1 105 ? -5.408 -11.479 -1.359 1.00 91.94 105 PHE A CA 1
ATOM 814 C C . PHE A 1 105 ? -5.356 -11.252 0.158 1.00 91.94 105 PHE A C 1
ATOM 816 O O . PHE A 1 105 ? -5.368 -12.209 0.935 1.00 91.94 105 PHE A O 1
ATOM 823 N N . LEU A 1 106 ? -5.279 -9.997 0.605 1.00 93.94 106 LEU A N 1
ATOM 824 C CA . LEU A 1 106 ? -5.210 -9.678 2.027 1.00 93.94 106 LEU A CA 1
ATOM 825 C C . LEU A 1 106 ? -6.592 -9.702 2.673 1.00 93.94 106 LEU A C 1
ATOM 827 O O . LEU A 1 106 ? -7.563 -9.170 2.141 1.00 93.94 106 LEU A O 1
ATOM 831 N N . PHE A 1 107 ? -6.660 -10.270 3.872 1.00 95.25 107 PHE A N 1
ATOM 832 C CA . PHE A 1 107 ? -7.870 -10.340 4.683 1.00 95.25 107 PHE A CA 1
ATOM 833 C C . PHE A 1 107 ? -7.779 -9.418 5.898 1.00 95.25 107 PHE A C 1
ATOM 835 O O . PHE A 1 107 ? -6.699 -9.100 6.391 1.00 95.25 107 PHE A O 1
ATOM 842 N N . CYS A 1 108 ? -8.925 -8.998 6.423 1.00 95.69 108 CYS A N 1
ATOM 843 C CA . CYS A 1 108 ? -8.977 -8.294 7.693 1.00 95.69 108 CYS A CA 1
ATOM 844 C C . CYS A 1 108 ? -8.316 -9.151 8.793 1.00 95.69 108 CYS A C 1
ATOM 846 O O . CYS A 1 108 ? -8.705 -10.308 8.962 1.00 95.69 108 CYS A O 1
ATOM 848 N N . PRO A 1 109 ? -7.376 -8.602 9.588 1.00 91.44 109 PRO A N 1
ATOM 849 C CA . PRO A 1 109 ? -6.702 -9.357 10.648 1.00 91.44 109 PRO A CA 1
ATOM 850 C C . PRO A 1 109 ? -7.634 -9.721 11.812 1.00 91.44 109 PRO A C 1
ATOM 852 O O . PRO A 1 109 ? -7.292 -10.562 12.643 1.00 91.44 109 PRO A O 1
ATOM 855 N N . ASN A 1 110 ? -8.826 -9.114 11.891 1.00 93.00 110 ASN A N 1
ATOM 856 C CA . ASN A 1 110 ? -9.836 -9.561 12.836 1.00 93.00 110 ASN A CA 1
ATOM 857 C C . ASN A 1 110 ? -10.334 -10.957 12.430 1.00 93.00 110 ASN A C 1
ATOM 859 O O . ASN A 1 110 ? -11.076 -11.102 11.457 1.00 93.00 110 ASN A O 1
ATOM 863 N N . GLN A 1 111 ? -9.983 -11.965 13.233 1.00 88.56 111 GLN A N 1
ATOM 864 C CA . GLN A 1 111 ? -10.334 -13.375 13.022 1.00 88.56 111 GLN A CA 1
ATOM 865 C C . GLN A 1 111 ? -11.838 -13.621 12.846 1.00 88.56 111 GLN A C 1
ATOM 867 O O . GLN A 1 111 ? -12.231 -14.581 12.193 1.00 88.56 111 GLN A O 1
ATOM 872 N N . LYS A 1 112 ? -12.691 -12.759 13.415 1.00 92.25 112 LYS A N 1
ATOM 873 C CA . LYS A 1 112 ? -14.152 -12.870 13.282 1.00 92.25 112 LYS A CA 1
ATOM 874 C C . LYS A 1 112 ? -14.691 -12.256 11.990 1.00 92.25 112 LYS A C 1
ATOM 876 O O . LYS A 1 112 ? -15.826 -12.532 11.627 1.00 92.25 112 LYS A O 1
ATOM 881 N N . CYS A 1 113 ? -13.915 -11.394 11.335 1.00 94.31 113 CYS A N 1
ATOM 882 C CA . CYS A 1 113 ? -14.338 -10.669 10.144 1.00 94.31 113 CYS A CA 1
ATOM 883 C C . CYS A 1 113 ? -14.124 -11.495 8.877 1.00 94.31 113 CYS A C 1
ATOM 885 O O . CYS A 1 113 ? -15.055 -11.660 8.095 1.00 94.31 113 CYS A O 1
ATOM 887 N N . GLY A 1 114 ? -12.888 -11.954 8.645 1.00 89.69 114 GLY A N 1
ATOM 888 C CA . GLY A 1 114 ? -12.515 -12.736 7.459 1.00 89.69 114 GLY A CA 1
ATOM 889 C C . GLY A 1 114 ? -12.784 -12.058 6.107 1.00 89.69 114 GLY A C 1
ATOM 890 O O . GLY A 1 114 ? -12.715 -12.715 5.075 1.00 89.69 114 GLY A O 1
ATOM 891 N N . SER A 1 115 ? -13.123 -10.767 6.080 1.00 95.75 115 SER A N 1
ATOM 892 C CA . SER A 1 115 ? -13.414 -10.045 4.840 1.00 95.75 115 SER A CA 1
ATOM 893 C C . SER A 1 115 ? -12.123 -9.684 4.115 1.00 95.75 115 SER A C 1
ATOM 895 O O . SER A 1 115 ? -11.142 -9.319 4.762 1.00 95.75 115 SER A O 1
ATOM 897 N N . LEU A 1 116 ? -12.136 -9.741 2.784 1.00 95.38 116 LEU A N 1
ATOM 898 C CA . LEU A 1 116 ? -11.042 -9.230 1.959 1.00 95.38 116 LEU A CA 1
ATOM 899 C C . LEU A 1 116 ? -10.874 -7.721 2.171 1.00 95.38 116 LEU A C 1
ATOM 901 O O . LEU A 1 116 ? -11.857 -6.978 2.272 1.00 95.38 116 LEU A O 1
ATOM 905 N N . LEU A 1 117 ? -9.625 -7.274 2.246 1.00 95.38 117 LEU A N 1
ATOM 906 C CA . LEU A 1 117 ? -9.295 -5.858 2.233 1.00 95.38 117 LEU A CA 1
ATOM 907 C C . LEU A 1 117 ? -9.527 -5.296 0.831 1.00 95.38 117 LEU A C 1
ATOM 909 O O . LEU A 1 117 ? -9.239 -5.945 -0.172 1.00 95.38 117 LEU A O 1
ATOM 913 N N . ASP A 1 118 ? -10.032 -4.065 0.762 1.00 95.88 118 ASP A N 1
ATOM 914 C CA . ASP A 1 118 ? -10.133 -3.353 -0.508 1.00 95.88 118 ASP A CA 1
ATOM 915 C C . ASP A 1 118 ? -8.717 -3.026 -1.008 1.00 95.88 118 ASP A C 1
ATOM 917 O O . ASP A 1 118 ? -7.952 -2.289 -0.369 1.00 95.88 118 ASP A O 1
ATOM 921 N N . SER A 1 119 ? -8.349 -3.605 -2.150 1.00 92.81 119 SER A N 1
ATOM 922 C CA . SER A 1 119 ? -7.014 -3.443 -2.707 1.00 92.81 119 SER A CA 1
ATOM 923 C C . SER A 1 119 ? -6.763 -2.038 -3.243 1.00 92.81 119 SER A C 1
ATOM 925 O O . SER A 1 119 ? -5.633 -1.555 -3.143 1.00 92.81 119 SER A O 1
ATOM 927 N N . ASN A 1 120 ? -7.789 -1.342 -3.736 1.00 93.62 120 ASN A N 1
ATOM 928 C CA . ASN A 1 120 ? -7.670 0.046 -4.176 1.00 93.62 120 ASN A CA 1
ATOM 929 C C . ASN A 1 120 ? -7.427 0.955 -2.976 1.00 93.62 120 ASN A C 1
ATOM 931 O O . ASN A 1 120 ? -6.478 1.739 -2.989 1.00 93.62 120 ASN A O 1
ATOM 935 N N . GLN A 1 121 ? -8.208 0.778 -1.907 1.00 93.94 121 GLN A N 1
ATOM 936 C CA . GLN A 1 121 ? -7.999 1.498 -0.650 1.00 93.94 121 GLN A CA 1
ATOM 937 C C . GLN A 1 121 ? -6.587 1.252 -0.100 1.00 93.94 121 GLN A C 1
ATOM 939 O O . GLN A 1 121 ? -5.892 2.184 0.311 1.00 93.94 121 GLN A O 1
ATOM 944 N N . THR A 1 122 ? -6.137 -0.004 -0.121 1.00 92.44 122 THR A N 1
ATOM 945 C CA . THR A 1 122 ? -4.819 -0.390 0.392 1.00 92.44 122 THR A CA 1
ATOM 946 C C . THR A 1 122 ? -3.694 0.265 -0.408 1.00 92.44 122 THR A C 1
ATOM 948 O O . THR A 1 122 ? -2.793 0.880 0.169 1.00 92.44 122 THR A O 1
ATOM 951 N N . LYS A 1 123 ? -3.771 0.200 -1.743 1.00 91.38 123 LYS A N 1
ATOM 952 C CA . LYS A 1 123 ? -2.808 0.828 -2.661 1.00 91.38 123 LYS A CA 1
ATOM 953 C C . LYS A 1 123 ? -2.803 2.352 -2.512 1.00 91.38 123 LYS A C 1
ATOM 955 O O . LYS A 1 123 ? -1.733 2.961 -2.504 1.00 91.38 123 LYS A O 1
ATOM 960 N N . GLU A 1 124 ? -3.964 2.978 -2.340 1.00 90.75 124 GLU A N 1
ATOM 961 C CA . GLU A 1 124 ? -4.083 4.425 -2.140 1.00 90.75 124 GLU A CA 1
ATOM 962 C C . GLU A 1 124 ? -3.405 4.878 -0.838 1.00 90.75 124 GLU A C 1
ATOM 964 O O . GLU A 1 124 ? -2.602 5.816 -0.848 1.00 90.75 124 GLU A O 1
ATOM 969 N N . LEU A 1 125 ? -3.669 4.191 0.277 1.00 90.12 125 LEU A N 1
ATOM 970 C CA . LEU A 1 125 ? -3.082 4.512 1.583 1.00 90.12 125 LEU A CA 1
ATOM 971 C C . LEU A 1 125 ? -1.554 4.375 1.584 1.00 90.12 125 LEU A C 1
ATOM 973 O O . LEU A 1 125 ? -0.861 5.232 2.142 1.00 90.12 125 LEU A O 1
ATOM 977 N N . LEU A 1 126 ? -1.029 3.330 0.935 1.00 88.69 126 LEU A N 1
ATOM 978 C CA . LEU A 1 126 ? 0.412 3.127 0.760 1.00 88.69 126 LEU A CA 1
ATOM 979 C C . LEU A 1 126 ? 1.031 4.210 -0.142 1.00 88.69 126 LEU A C 1
ATOM 981 O O . LEU A 1 126 ? 2.085 4.753 0.194 1.00 88.69 126 LEU A O 1
ATOM 985 N N . SER A 1 127 ? 0.352 4.581 -1.236 1.00 83.56 127 SER A N 1
ATOM 986 C CA . SER A 1 127 ? 0.814 5.612 -2.183 1.00 83.56 127 SER A CA 1
ATOM 987 C C . SER A 1 127 ? 0.912 6.994 -1.544 1.00 83.56 127 SER A C 1
ATOM 989 O O . SER A 1 127 ? 1.903 7.696 -1.743 1.00 83.56 127 SER A O 1
ATOM 991 N N . LYS A 1 128 ? -0.109 7.388 -0.769 1.00 79.31 128 LYS A N 1
ATOM 992 C CA . LYS A 1 128 ? -0.205 8.725 -0.157 1.00 79.31 128 LYS A CA 1
ATOM 993 C C . LYS A 1 128 ? 0.912 9.011 0.841 1.00 79.31 128 LYS A C 1
ATOM 995 O O . LYS A 1 128 ? 1.303 10.162 0.989 1.00 79.31 128 LYS A O 1
ATOM 1000 N N . ASN A 1 129 ? 1.425 7.980 1.511 1.00 65.88 129 ASN A N 1
ATOM 1001 C CA . ASN A 1 129 ? 2.406 8.149 2.580 1.00 65.88 129 ASN A CA 1
ATOM 1002 C C . ASN A 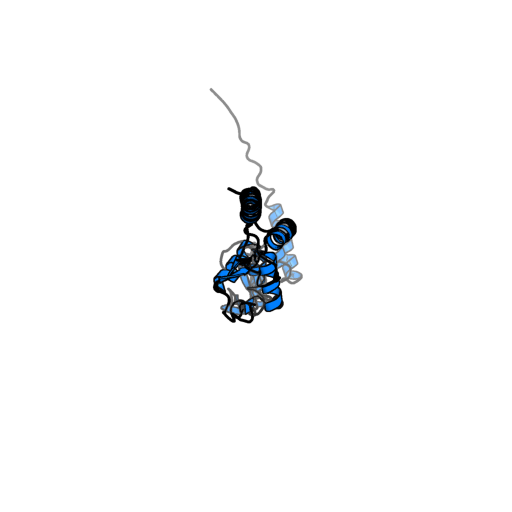1 129 ? 3.846 7.809 2.166 1.00 65.88 129 ASN A C 1
ATOM 1004 O O . ASN A 1 129 ? 4.761 8.243 2.863 1.00 65.88 129 ASN A O 1
ATOM 1008 N N . LYS A 1 130 ? 4.073 7.106 1.038 1.00 57.59 130 LYS A N 1
ATOM 1009 C CA . LYS A 1 130 ? 5.378 7.005 0.344 1.00 57.59 130 LYS A CA 1
ATOM 1010 C C . LYS A 1 130 ? 5.206 6.662 -1.154 1.00 57.59 130 LYS A C 1
ATOM 1012 O O . LYS A 1 130 ? 4.980 5.494 -1.472 1.00 57.59 130 LYS A O 1
ATOM 1017 N N . PRO A 1 131 ? 5.460 7.598 -2.092 1.00 52.97 131 PRO A N 1
ATOM 1018 C CA . PRO A 1 131 ? 5.436 7.315 -3.534 1.00 52.97 131 PRO A CA 1
ATOM 1019 C C . PRO A 1 131 ? 6.437 6.230 -3.966 1.00 52.97 131 PRO A C 1
ATOM 1021 O O . PRO A 1 131 ? 6.245 5.572 -4.984 1.00 52.97 131 PRO A O 1
ATOM 1024 N N . GLU A 1 132 ? 7.517 6.040 -3.202 1.00 52.12 132 GLU A N 1
ATOM 1025 C CA . GLU A 1 132 ? 8.594 5.108 -3.548 1.00 52.12 132 GLU A CA 1
ATOM 1026 C C . GLU A 1 132 ? 8.294 3.637 -3.235 1.00 52.12 132 GLU A C 1
ATOM 1028 O O . GLU A 1 132 ? 8.856 2.774 -3.901 1.00 52.12 132 GLU A O 1
ATOM 1033 N N . ILE A 1 133 ? 7.421 3.321 -2.268 1.00 50.94 133 ILE A N 1
ATOM 1034 C CA . ILE A 1 133 ? 7.181 1.918 -1.867 1.00 50.94 133 ILE A CA 1
ATOM 1035 C C . ILE A 1 133 ? 6.450 1.159 -2.978 1.00 50.94 133 ILE A C 1
ATOM 1037 O O . ILE A 1 133 ? 6.868 0.072 -3.358 1.00 50.94 133 ILE A O 1
ATOM 1041 N N . LEU A 1 134 ? 5.435 1.770 -3.591 1.00 47.88 134 LEU A N 1
ATOM 1042 C CA . LEU A 1 134 ? 4.730 1.149 -4.716 1.00 47.88 134 LEU A CA 1
ATOM 1043 C C . LEU A 1 134 ? 5.498 1.281 -6.037 1.00 47.88 134 LEU A C 1
ATOM 1045 O O . LEU A 1 134 ? 5.450 0.368 -6.858 1.00 47.88 134 LEU A O 1
ATOM 1049 N N . ARG A 1 135 ? 6.291 2.351 -6.214 1.00 49.44 135 ARG A N 1
ATOM 1050 C CA . ARG A 1 135 ? 7.196 2.492 -7.369 1.00 49.44 135 ARG A CA 1
ATOM 1051 C C . ARG A 1 135 ? 8.361 1.508 -7.360 1.00 49.44 135 ARG A C 1
ATOM 1053 O O . ARG A 1 135 ? 8.937 1.300 -8.413 1.00 49.44 135 ARG A O 1
ATOM 1060 N N . ARG A 1 136 ? 8.726 0.910 -6.223 1.00 45.31 136 ARG A N 1
ATOM 1061 C CA . ARG A 1 136 ? 9.765 -0.132 -6.171 1.00 45.31 136 ARG A CA 1
ATOM 1062 C C . ARG A 1 136 ? 9.208 -1.553 -6.290 1.00 45.31 136 ARG A C 1
ATOM 1064 O O . ARG A 1 136 ? 10.002 -2.472 -6.429 1.00 45.31 136 ARG A O 1
ATOM 1071 N N . GLN A 1 137 ? 7.887 -1.761 -6.236 1.00 46.16 137 GLN A N 1
ATOM 1072 C CA . GLN A 1 137 ? 7.304 -3.108 -6.085 1.00 46.16 137 GLN A CA 1
ATOM 1073 C C . GLN A 1 137 ? 6.143 -3.468 -7.014 1.00 46.16 137 GLN A C 1
ATOM 1075 O O . GLN A 1 137 ? 5.771 -4.635 -7.065 1.00 46.16 137 GLN A O 1
ATOM 1080 N N . SER A 1 138 ? 5.752 -2.590 -7.942 1.00 44.59 138 SER A N 1
ATOM 1081 C CA . SER A 1 138 ? 5.339 -3.078 -9.271 1.00 44.59 138 SER A CA 1
ATOM 1082 C C . SER A 1 138 ? 6.462 -3.855 -9.996 1.00 44.59 138 SER A C 1
ATOM 1084 O O . SER A 1 138 ? 6.273 -4.238 -11.149 1.00 44.59 138 SER A O 1
ATOM 1086 N N . PHE A 1 139 ? 7.612 -4.065 -9.328 1.00 49.06 139 PHE A N 1
ATOM 1087 C CA . PHE A 1 139 ? 8.864 -4.545 -9.884 1.00 49.06 139 PHE A CA 1
ATOM 1088 C C . PHE A 1 139 ? 9.395 -5.901 -9.395 1.00 49.06 139 PHE A C 1
ATOM 1090 O O . PHE A 1 139 ? 10.439 -6.349 -9.858 1.00 49.06 139 PHE A O 1
ATOM 1097 N N . ILE A 1 140 ? 8.705 -6.593 -8.486 1.00 42.81 140 ILE A N 1
ATOM 1098 C CA . ILE A 1 140 ? 9.197 -7.869 -7.945 1.00 42.81 140 ILE A CA 1
ATOM 1099 C C . ILE A 1 140 ? 8.134 -8.936 -8.202 1.00 42.81 140 ILE A C 1
ATOM 1101 O O . ILE A 1 140 ? 7.122 -8.972 -7.519 1.00 42.81 140 ILE A O 1
ATOM 1105 N N . GLY A 1 141 ? 8.326 -9.764 -9.234 1.00 45.44 141 GLY A N 1
ATOM 1106 C CA . GLY A 1 141 ? 7.499 -10.959 -9.479 1.00 45.44 141 GLY A CA 1
ATOM 1107 C C . GLY A 1 141 ? 7.039 -11.169 -10.924 1.00 45.44 141 GLY A C 1
ATOM 1108 O O . GLY A 1 141 ? 6.737 -12.293 -11.315 1.00 45.44 141 GLY A O 1
ATOM 1109 N N . LYS A 1 142 ? 7.054 -10.129 -11.764 1.00 47.19 142 LYS A N 1
ATOM 1110 C CA . LYS A 1 142 ? 7.058 -10.297 -13.222 1.00 47.19 142 LYS A CA 1
ATOM 1111 C C . LYS A 1 142 ? 8.480 -10.040 -13.679 1.00 47.19 142 LYS A C 1
ATOM 1113 O O . LYS A 1 142 ? 9.007 -8.972 -13.396 1.00 47.19 142 LYS A O 1
ATOM 1118 N N . VAL A 1 143 ? 9.089 -10.995 -14.379 1.00 52.69 143 VAL A N 1
ATOM 1119 C CA . VAL A 1 143 ? 10.249 -10.701 -15.225 1.00 52.69 143 VAL A CA 1
ATOM 1120 C C . VAL A 1 143 ? 9.804 -9.535 -16.098 1.00 52.69 143 VAL A C 1
ATOM 1122 O O .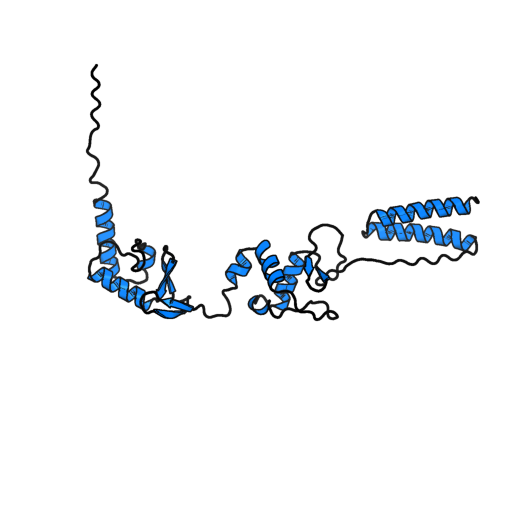 VAL A 1 143 ? 8.909 -9.707 -16.926 1.00 52.69 143 VAL A O 1
ATOM 1125 N N . HIS A 1 144 ? 10.278 -8.324 -15.812 1.00 58.78 144 HIS A N 1
ATOM 1126 C CA . HIS A 1 144 ? 9.838 -7.166 -16.567 1.00 58.78 144 HIS A CA 1
ATOM 1127 C C . HIS A 1 144 ? 10.224 -7.415 -17.999 1.00 58.78 144 HIS A C 1
ATOM 1129 O O . HIS A 1 144 ? 11.401 -7.588 -18.279 1.00 58.78 144 HIS A O 1
ATOM 1135 N N . THR A 1 145 ? 9.249 -7.479 -18.891 1.00 73.88 145 THR A N 1
ATOM 1136 C CA . THR A 1 145 ? 9.544 -7.580 -20.305 1.00 73.88 145 THR A CA 1
ATOM 1137 C C . THR A 1 145 ? 9.346 -6.224 -20.951 1.00 73.88 145 THR A C 1
ATOM 1139 O O . THR A 1 145 ? 8.327 -5.577 -20.718 1.00 73.88 145 THR A O 1
ATOM 1142 N N . PHE A 1 146 ? 10.295 -5.800 -21.771 1.00 84.94 146 PHE A N 1
ATOM 1143 C CA . PHE A 1 146 ? 10.128 -4.690 -22.699 1.00 84.94 146 PHE A CA 1
ATOM 1144 C C . PHE A 1 146 ? 10.188 -5.220 -24.131 1.00 84.94 146 PHE A C 1
ATOM 1146 O O . PHE A 1 146 ? 10.794 -6.261 -24.391 1.00 84.94 146 PHE A O 1
ATOM 1153 N N . VAL A 1 147 ? 9.584 -4.494 -25.067 1.00 81.88 147 VAL A N 1
ATOM 1154 C CA . VAL A 1 147 ? 9.729 -4.767 -26.499 1.00 81.88 147 VAL A CA 1
ATOM 1155 C C . VAL A 1 147 ? 10.930 -3.972 -26.999 1.00 81.88 147 VAL A C 1
ATOM 1157 O O . VAL A 1 147 ? 10.968 -2.747 -26.873 1.00 81.88 147 VAL A O 1
ATOM 1160 N N . CYS A 1 148 ? 11.944 -4.651 -27.533 1.00 87.56 148 CYS A N 1
ATOM 1161 C CA . CYS A 1 148 ? 13.107 -3.961 -28.079 1.00 87.56 148 CYS A CA 1
ATOM 1162 C C . CYS A 1 148 ? 12.741 -3.203 -29.358 1.00 87.56 148 CYS A C 1
ATOM 1164 O O . CYS A 1 148 ? 12.370 -3.823 -30.343 1.00 87.56 148 CYS A O 1
ATOM 1166 N N . ASN A 1 149 ? 12.993 -1.892 -29.387 1.00 83.81 149 ASN A N 1
ATOM 1167 C CA . ASN A 1 149 ? 12.652 -1.002 -30.509 1.00 83.81 149 ASN A CA 1
ATOM 1168 C C . ASN A 1 149 ? 13.385 -1.281 -31.846 1.00 83.81 149 ASN A C 1
ATOM 1170 O O . ASN A 1 149 ? 13.214 -0.526 -32.798 1.00 83.81 149 ASN A O 1
ATOM 1174 N N . ILE A 1 150 ? 14.270 -2.283 -31.908 1.00 88.19 150 ILE A N 1
ATOM 1175 C CA . ILE A 1 150 ? 14.988 -2.687 -33.134 1.00 88.19 150 ILE A CA 1
ATOM 1176 C C . ILE A 1 150 ? 14.507 -4.050 -33.638 1.00 88.19 150 ILE A C 1
ATOM 1178 O O . ILE A 1 150 ? 14.366 -4.232 -34.841 1.00 88.19 150 ILE A O 1
ATOM 1182 N N . CYS A 1 151 ? 14.312 -5.024 -32.742 1.00 90.94 151 CYS A N 1
ATOM 1183 C CA . CYS A 1 151 ? 13.954 -6.391 -33.135 1.00 90.94 151 CYS A CA 1
ATOM 1184 C C . CYS A 1 151 ? 12.508 -6.778 -32.813 1.00 90.94 151 CYS A C 1
ATOM 1186 O O . CYS A 1 151 ? 12.108 -7.881 -33.166 1.00 90.94 151 CYS A O 1
ATOM 1188 N N . ASP A 1 152 ? 11.761 -5.924 -32.110 1.00 87.06 152 ASP A N 1
ATOM 1189 C CA . ASP A 1 152 ? 10.378 -6.136 -31.665 1.00 87.06 152 ASP A CA 1
ATOM 1190 C C . ASP A 1 152 ? 10.149 -7.413 -30.833 1.00 87.06 152 ASP A C 1
ATOM 1192 O O . ASP A 1 152 ? 9.025 -7.876 -30.643 1.00 87.06 152 ASP A O 1
ATOM 1196 N N . ILE A 1 153 ? 11.220 -7.985 -30.278 1.00 87.75 153 ILE A N 1
ATOM 1197 C CA . ILE A 1 153 ? 11.155 -9.151 -29.394 1.00 87.75 153 ILE A CA 1
ATOM 1198 C C . ILE A 1 153 ? 10.977 -8.680 -27.945 1.00 87.75 153 ILE A C 1
ATOM 1200 O O . ILE A 1 153 ? 11.667 -7.761 -27.494 1.00 87.75 153 ILE A O 1
ATOM 1204 N N . ASN A 1 154 ? 10.098 -9.361 -27.202 1.00 81.88 154 ASN A N 1
ATOM 1205 C CA . ASN A 1 154 ? 9.972 -9.212 -25.751 1.00 81.88 154 ASN A CA 1
ATOM 1206 C C . ASN A 1 154 ? 11.234 -9.725 -25.040 1.00 81.88 154 ASN A C 1
ATOM 1208 O O . ASN A 1 154 ? 11.629 -10.882 -25.203 1.00 81.88 154 ASN A O 1
ATOM 1212 N N . LYS A 1 155 ? 11.867 -8.865 -24.245 1.00 86.00 155 LYS A N 1
ATOM 1213 C CA . LYS A 1 155 ? 13.147 -9.099 -23.561 1.00 86.00 155 LYS A CA 1
ATOM 1214 C C . LYS A 1 155 ? 13.067 -8.687 -22.106 1.00 86.00 155 LYS A C 1
ATOM 1216 O O . LYS A 1 155 ? 12.260 -7.832 -21.775 1.00 86.00 155 LYS A O 1
ATOM 1221 N N . ILE A 1 156 ? 13.910 -9.264 -21.258 1.00 80.56 156 ILE A N 1
ATOM 1222 C CA . ILE A 1 156 ? 13.951 -8.946 -19.828 1.00 80.56 156 ILE A CA 1
ATOM 1223 C C . ILE A 1 156 ? 14.510 -7.526 -19.637 1.00 80.56 156 ILE A C 1
ATOM 1225 O O . ILE A 1 156 ? 15.498 -7.158 -20.261 1.00 80.56 156 ILE A O 1
ATOM 1229 N N . LEU A 1 157 ? 13.880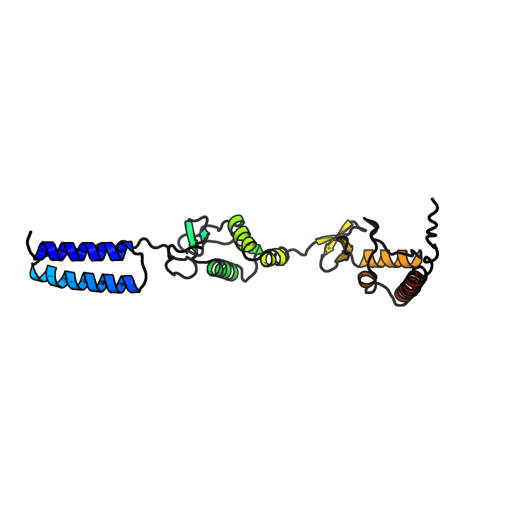 -6.711 -18.795 1.00 78.19 157 LEU A N 1
ATOM 1230 C CA . LEU A 1 157 ? 14.210 -5.303 -18.567 1.00 78.19 157 LEU A CA 1
ATOM 1231 C C . LEU A 1 157 ? 15.587 -5.130 -17.926 1.00 78.19 157 LEU A C 1
ATOM 1233 O O . LEU A 1 157 ? 16.255 -4.140 -18.208 1.00 78.19 157 LEU A O 1
ATOM 1237 N N . ASP A 1 158 ? 16.029 -6.100 -17.127 1.00 74.19 158 ASP A N 1
ATOM 1238 C CA . ASP A 1 158 ? 17.378 -6.115 -16.547 1.00 74.19 158 ASP A CA 1
ATOM 1239 C C . ASP A 1 158 ? 18.468 -6.242 -17.628 1.00 74.19 158 ASP A C 1
ATOM 1241 O O . ASP A 1 158 ? 19.601 -5.822 -17.419 1.00 74.19 158 ASP A O 1
ATOM 1245 N N . GLU A 1 159 ? 18.113 -6.749 -18.815 1.00 75.50 159 GLU A N 1
ATOM 1246 C CA . GLU A 1 159 ? 18.973 -6.807 -20.007 1.00 75.50 159 GLU A CA 1
ATOM 1247 C C . GLU A 1 159 ? 18.736 -5.615 -20.960 1.00 75.50 159 GLU A C 1
ATOM 1249 O O . GLU A 1 159 ? 19.219 -5.597 -22.101 1.00 75.50 159 GLU A O 1
ATOM 1254 N N . SER A 1 160 ? 17.934 -4.633 -20.533 1.00 86.88 160 SER A N 1
ATOM 1255 C CA . SER A 1 160 ? 17.592 -3.466 -21.340 1.00 86.88 160 SER A CA 1
ATOM 1256 C C . SER A 1 160 ? 18.584 -2.328 -21.147 1.00 86.88 160 SER A C 1
ATOM 1258 O O . SER A 1 160 ? 19.014 -1.997 -20.044 1.00 86.88 160 SER A O 1
ATOM 1260 N N . ILE A 1 161 ? 18.884 -1.659 -22.249 1.00 88.31 161 ILE A N 1
ATOM 1261 C CA . ILE A 1 161 ? 19.603 -0.396 -22.269 1.00 88.31 161 ILE A CA 1
ATOM 1262 C C . ILE A 1 161 ? 18.560 0.688 -22.480 1.00 88.31 161 ILE A C 1
ATOM 1264 O O . ILE A 1 161 ? 17.938 0.770 -23.542 1.00 88.31 161 ILE A O 1
ATOM 1268 N N . THR A 1 162 ? 18.352 1.505 -21.451 1.00 88.94 162 THR A N 1
ATOM 1269 C CA . THR A 1 162 ? 17.446 2.654 -21.507 1.00 88.94 162 THR A CA 1
ATOM 1270 C C . THR A 1 162 ? 18.260 3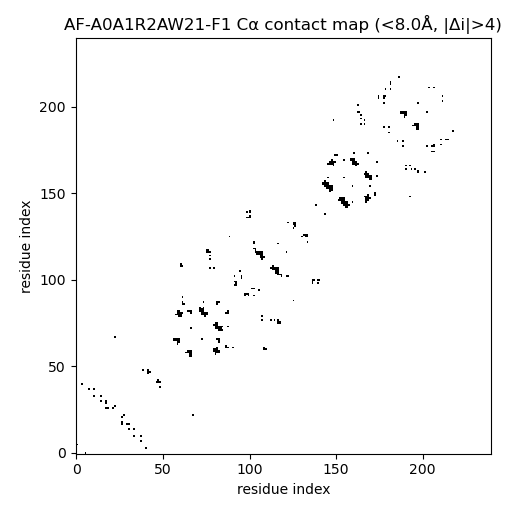.919 -21.753 1.00 88.94 162 THR A C 1
ATOM 1272 O O . THR A 1 162 ? 19.149 4.259 -20.975 1.00 88.94 162 THR A O 1
ATOM 1275 N N . LEU A 1 163 ? 17.968 4.615 -22.851 1.00 86.69 163 LEU A N 1
ATOM 1276 C CA . LEU A 1 163 ? 18.594 5.901 -23.169 1.00 86.69 163 LEU A CA 1
ATOM 1277 C C . LEU A 1 163 ? 17.955 7.040 -22.361 1.00 86.69 163 LEU A C 1
ATOM 1279 O O . LEU A 1 163 ? 16.818 6.922 -21.916 1.00 86.69 163 LEU A O 1
ATOM 1283 N N . ASP A 1 164 ? 18.605 8.207 -22.290 1.00 83.94 164 ASP A N 1
ATOM 1284 C CA . ASP A 1 164 ? 18.024 9.406 -21.648 1.00 83.94 164 ASP A CA 1
ATOM 1285 C C . ASP A 1 164 ? 16.703 9.862 -22.304 1.00 83.94 164 ASP A C 1
ATOM 1287 O O . ASP A 1 164 ? 15.869 10.520 -21.686 1.00 83.94 164 ASP A O 1
ATOM 1291 N N . CYS A 1 165 ? 16.491 9.502 -23.574 1.00 83.25 165 CYS A N 1
ATOM 1292 C CA . CYS A 1 165 ? 15.235 9.732 -24.289 1.00 83.25 165 CYS A CA 1
ATOM 1293 C C . CYS A 1 165 ? 14.140 8.693 -23.985 1.00 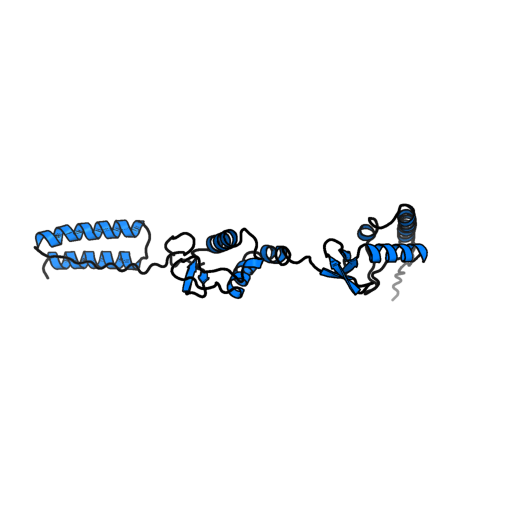83.25 165 CYS A C 1
ATOM 1295 O O . CYS A 1 165 ? 13.109 8.710 -24.651 1.00 83.25 165 CYS A O 1
ATOM 1297 N N . MET A 1 166 ? 14.367 7.803 -2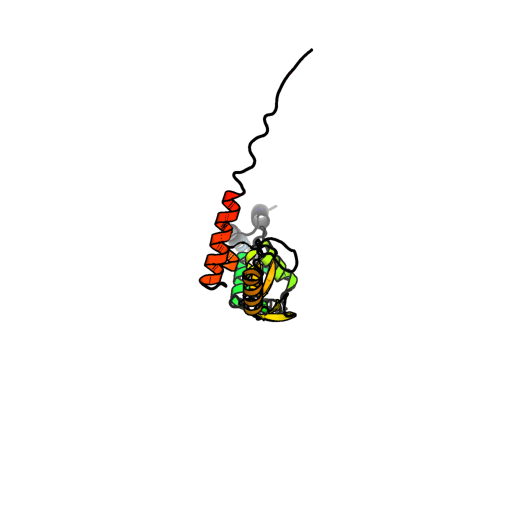3.014 1.00 86.62 166 MET A N 1
ATOM 1298 C CA . MET A 1 166 ? 13.474 6.734 -22.549 1.00 86.62 166 MET A CA 1
ATOM 1299 C C . MET A 1 166 ? 13.182 5.616 -23.564 1.00 86.62 166 MET A C 1
ATOM 1301 O O . MET A 1 166 ? 12.418 4.705 -23.263 1.00 86.62 166 MET A O 1
ATOM 1305 N N . HIS A 1 167 ? 13.821 5.622 -24.739 1.00 88.19 167 HIS A N 1
ATOM 1306 C CA . HIS A 1 167 ? 13.772 4.481 -25.655 1.00 88.19 167 HIS A CA 1
ATOM 1307 C C . HIS A 1 167 ? 14.665 3.339 -25.160 1.00 88.19 167 HIS A C 1
ATOM 1309 O O . HIS A 1 167 ? 15.780 3.572 -24.683 1.00 88.19 167 HIS A O 1
ATOM 1315 N N . GLN A 1 168 ? 14.163 2.112 -25.307 1.00 90.12 168 GLN A N 1
ATOM 1316 C CA . GLN A 1 168 ? 14.761 0.896 -24.758 1.00 90.12 168 GLN A CA 1
ATOM 1317 C C . GLN A 1 168 ? 15.228 -0.070 -25.847 1.00 90.12 168 GLN A C 1
ATOM 1319 O O . GLN A 1 168 ? 14.575 -0.246 -26.882 1.00 90.12 168 GLN A O 1
ATOM 1324 N N . TYR A 1 169 ? 16.356 -0.723 -25.591 1.00 92.12 169 TYR A N 1
ATOM 1325 C CA . TYR A 1 169 ? 17.029 -1.627 -26.518 1.00 92.12 169 TYR A CA 1
ATOM 1326 C C . TYR A 1 169 ? 17.490 -2.865 -25.776 1.00 92.12 169 TYR A C 1
ATOM 1328 O O . TYR A 1 169 ? 17.881 -2.768 -24.619 1.00 92.12 169 TYR A O 1
ATOM 1336 N N . CYS A 1 170 ? 17.495 -4.022 -26.435 1.00 92.38 170 CYS A N 1
ATOM 1337 C CA . CYS A 1 170 ? 18.249 -5.145 -25.894 1.00 92.38 170 CYS A CA 1
ATOM 1338 C C . CYS A 1 170 ? 19.735 -4.937 -26.168 1.00 92.38 170 CYS A C 1
ATOM 1340 O O . CYS A 1 170 ? 20.100 -4.348 -27.191 1.00 92.38 170 CYS A O 1
ATOM 1342 N N . GLU A 1 171 ? 20.579 -5.439 -25.270 1.00 90.56 171 GLU A N 1
ATOM 1343 C CA . GLU A 1 171 ? 22.031 -5.274 -25.353 1.00 90.56 171 GLU A CA 1
ATOM 1344 C C . GLU A 1 171 ? 22.593 -5.664 -26.726 1.00 90.56 171 GLU A C 1
ATOM 1346 O O . GLU A 1 171 ? 23.368 -4.911 -27.313 1.00 90.56 171 GLU A O 1
ATOM 1351 N N . LYS A 1 172 ? 22.144 -6.798 -27.282 1.00 90.81 172 LYS A N 1
ATOM 1352 C CA . LYS A 1 172 ? 22.574 -7.267 -28.606 1.00 90.81 172 LYS A CA 1
ATOM 1353 C C . LYS A 1 172 ? 22.267 -6.243 -29.702 1.00 90.81 172 LYS A C 1
ATOM 1355 O O . LYS A 1 172 ? 23.171 -5.824 -30.414 1.00 90.81 172 LYS A O 1
ATOM 1360 N N . CYS A 1 173 ? 21.009 -5.816 -29.814 1.00 92.75 173 CYS A N 1
ATOM 1361 C CA . CYS A 1 173 ? 20.608 -4.858 -30.844 1.00 92.75 173 CYS A CA 1
ATOM 1362 C C . CYS A 1 173 ? 21.300 -3.505 -30.673 1.00 92.75 173 CYS A C 1
ATOM 1364 O O . CYS A 1 173 ? 21.605 -2.852 -31.666 1.00 92.75 173 CYS A O 1
ATOM 1366 N N . PHE A 1 174 ? 21.554 -3.083 -29.433 1.00 92.62 174 PHE A N 1
ATOM 1367 C CA . PHE A 1 174 ? 22.279 -1.845 -29.181 1.00 92.62 174 PHE A CA 1
ATOM 1368 C C . PHE A 1 174 ? 23.749 -1.952 -29.604 1.00 92.62 174 PHE A C 1
ATOM 1370 O O . PHE A 1 174 ? 24.236 -1.056 -30.283 1.00 92.62 174 PHE A O 1
ATOM 1377 N N . LYS A 1 175 ? 24.441 -3.057 -29.293 1.00 90.69 175 LYS A N 1
ATOM 1378 C CA . LYS A 1 175 ? 25.817 -3.307 -29.762 1.00 90.69 175 LYS A CA 1
ATOM 1379 C C . LYS A 1 175 ? 25.908 -3.336 -31.285 1.00 90.69 175 LYS A C 1
ATOM 1381 O O . LYS A 1 175 ? 26.760 -2.657 -31.852 1.00 90.69 175 LYS A O 1
ATOM 1386 N N . ASP A 1 176 ? 25.002 -4.061 -31.939 1.00 90.44 176 ASP A N 1
ATOM 1387 C CA . ASP A 1 176 ? 24.951 -4.143 -33.403 1.00 90.44 176 ASP A CA 1
ATOM 1388 C C . ASP A 1 176 ? 24.732 -2.751 -34.020 1.00 90.44 176 ASP A C 1
ATOM 1390 O O . ASP A 1 176 ? 25.434 -2.357 -34.953 1.00 90.44 176 ASP A O 1
ATOM 1394 N N . TYR A 1 177 ? 23.812 -1.967 -33.449 1.00 91.19 177 TYR A N 1
ATOM 1395 C CA . TYR A 1 177 ? 23.564 -0.584 -33.853 1.00 91.19 177 TYR A CA 1
ATOM 1396 C C . TYR A 1 177 ? 24.810 0.299 -33.709 1.00 91.19 177 TYR A C 1
ATOM 1398 O O . TYR A 1 177 ? 25.198 0.990 -34.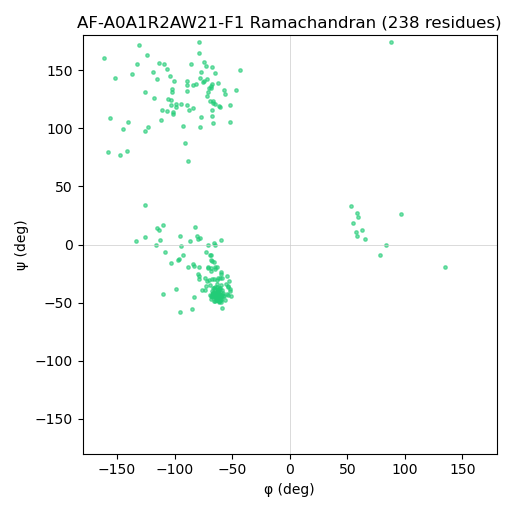652 1.00 91.19 177 TYR A O 1
ATOM 1406 N N . LEU A 1 178 ? 25.473 0.250 -32.551 1.00 89.56 178 LEU A N 1
ATOM 1407 C CA . LEU A 1 178 ? 26.681 1.028 -32.291 1.00 89.56 178 LEU A CA 1
ATOM 1408 C C . LEU A 1 178 ? 27.818 0.656 -33.244 1.00 89.56 178 LEU A C 1
ATOM 1410 O O . LEU A 1 178 ? 28.468 1.551 -33.782 1.00 89.56 178 LEU A O 1
ATOM 1414 N N . ALA A 1 179 ? 28.019 -0.635 -33.514 1.00 87.25 179 ALA A N 1
ATOM 1415 C CA . ALA A 1 179 ? 29.021 -1.105 -34.465 1.00 87.25 179 ALA A CA 1
ATOM 1416 C C . ALA A 1 179 ? 28.7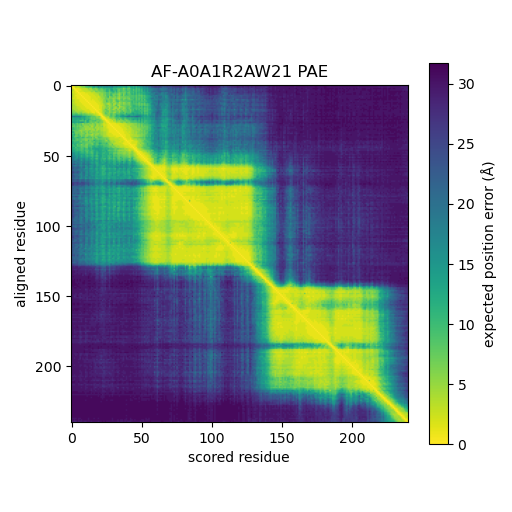64 -0.562 -35.879 1.00 87.25 179 ALA A C 1
ATOM 1418 O O . ALA A 1 179 ? 29.705 -0.161 -36.568 1.00 87.25 179 ALA A O 1
ATOM 1419 N N . VAL A 1 180 ? 27.498 -0.492 -36.307 1.00 86.94 180 VAL A N 1
ATOM 1420 C CA . VAL A 1 180 ? 27.126 0.150 -37.577 1.00 86.94 180 VAL A CA 1
ATOM 1421 C C . VAL A 1 180 ? 27.429 1.644 -37.530 1.00 86.94 180 VAL A C 1
ATOM 1423 O O . VAL A 1 180 ? 28.104 2.129 -38.431 1.00 86.94 180 VAL A O 1
ATOM 1426 N N . CYS A 1 181 ? 27.018 2.369 -36.485 1.00 85.31 181 CYS A N 1
ATOM 1427 C CA . CYS A 1 181 ? 27.280 3.810 -36.372 1.00 85.31 181 CYS A CA 1
ATOM 1428 C C . CYS A 1 181 ? 28.773 4.159 -36.397 1.00 85.31 181 CYS A C 1
ATOM 1430 O O . CYS A 1 181 ? 29.157 5.166 -37.001 1.00 85.31 181 CYS A O 1
ATOM 1432 N N . VAL A 1 182 ? 29.601 3.336 -35.749 1.00 83.94 182 VAL A N 1
ATOM 1433 C CA . VAL A 1 182 ? 31.062 3.465 -35.750 1.00 83.94 182 VAL A CA 1
ATOM 1434 C C . VAL A 1 182 ? 31.612 3.216 -37.158 1.00 83.94 182 VAL A C 1
ATOM 1436 O O . VAL A 1 182 ? 32.349 4.056 -37.671 1.00 83.94 182 VAL A O 1
ATOM 1439 N N . LYS A 1 183 ? 31.189 2.135 -37.832 1.00 82.12 183 LYS A N 1
ATOM 1440 C CA . LYS A 1 183 ? 31.628 1.791 -39.200 1.00 82.12 183 LYS A CA 1
ATOM 1441 C C . LYS A 1 183 ? 31.194 2.800 -40.259 1.00 82.12 183 LYS A C 1
ATOM 1443 O O . LYS A 1 183 ? 31.984 3.150 -41.128 1.00 82.12 183 LYS A O 1
ATOM 1448 N N . THR A 1 184 ? 29.956 3.287 -40.197 1.00 78.19 184 THR A N 1
ATOM 1449 C CA . THR A 1 184 ? 29.433 4.301 -41.131 1.00 78.19 184 THR A CA 1
ATOM 1450 C C . THR A 1 184 ? 29.927 5.704 -40.799 1.00 78.19 184 THR A C 1
ATOM 1452 O O . THR A 1 184 ? 29.501 6.678 -41.415 1.00 78.19 184 THR A O 1
ATOM 1455 N N . ASN A 1 185 ? 30.824 5.819 -39.819 1.00 66.25 185 ASN A N 1
ATOM 1456 C CA . ASN A 1 185 ? 31.502 7.040 -39.442 1.00 66.25 185 ASN A CA 1
ATOM 1457 C C . ASN A 1 185 ? 30.552 8.184 -39.033 1.00 66.25 185 ASN A C 1
ATOM 1459 O O . ASN A 1 185 ? 30.938 9.353 -39.105 1.00 66.25 185 ASN A O 1
ATOM 1463 N N . SER A 1 186 ? 29.348 7.870 -38.535 1.00 65.06 186 SER A N 1
ATOM 1464 C CA . SER A 1 186 ? 28.380 8.889 -38.111 1.00 65.06 186 SER A CA 1
ATOM 1465 C C . SER A 1 186 ? 28.981 9.724 -36.978 1.00 65.06 186 SER A C 1
ATOM 1467 O O . SER A 1 186 ? 29.368 9.199 -35.935 1.00 65.06 186 SER A O 1
ATOM 1469 N N . SER A 1 187 ? 29.129 11.033 -37.194 1.00 62.84 187 SER A N 1
ATOM 1470 C CA . SER A 1 187 ? 29.804 11.946 -36.259 1.00 62.84 187 SER A CA 1
ATOM 1471 C C . SER A 1 187 ? 29.039 12.138 -34.946 1.00 62.84 187 SER A C 1
ATOM 1473 O O . SER A 1 187 ? 29.590 12.641 -33.968 1.00 62.84 187 SER A O 1
ATOM 1475 N N . LYS A 1 188 ? 27.764 11.732 -34.899 1.00 72.44 188 LYS A N 1
ATOM 1476 C CA . LYS A 1 188 ? 26.893 11.853 -33.728 1.00 72.44 188 LYS A CA 1
ATOM 1477 C C . LYS A 1 188 ? 26.042 10.591 -33.622 1.00 72.44 188 LYS A C 1
ATOM 1479 O O . LYS A 1 188 ? 25.084 10.429 -34.372 1.00 72.44 188 LYS A O 1
ATOM 1484 N N . ILE A 1 189 ? 26.376 9.712 -32.676 1.00 84.19 189 ILE A N 1
ATOM 1485 C CA . ILE A 1 189 ? 25.528 8.562 -32.345 1.00 84.19 189 ILE A CA 1
ATOM 1486 C C . ILE A 1 189 ? 24.215 9.095 -31.757 1.00 84.19 189 ILE A C 1
ATOM 1488 O O . ILE A 1 189 ? 24.208 9.848 -30.776 1.00 84.19 189 ILE A O 1
ATOM 1492 N N . ARG A 1 190 ? 23.101 8.747 -32.400 1.00 89.44 190 ARG A N 1
ATOM 1493 C CA . ARG A 1 190 ? 21.750 9.237 -32.089 1.00 89.44 190 ARG A CA 1
ATOM 1494 C C . ARG A 1 190 ? 20.808 8.072 -31.813 1.00 89.44 190 ARG A C 1
ATOM 1496 O O . ARG A 1 190 ? 21.133 6.931 -32.100 1.00 89.44 190 ARG A O 1
ATOM 1503 N N . CYS A 1 191 ? 19.667 8.338 -31.201 1.00 90.44 191 CYS A N 1
ATOM 1504 C CA . CYS A 1 191 ? 18.591 7.366 -31.046 1.00 90.44 191 CYS A CA 1
ATOM 1505 C C . CYS A 1 191 ? 17.930 7.115 -32.409 1.00 90.44 191 CYS A C 1
ATOM 1507 O O . CYS A 1 191 ? 17.555 8.084 -33.063 1.00 90.44 191 CYS A O 1
ATOM 1509 N N . HIS A 1 192 ? 17.725 5.862 -32.827 1.00 86.25 192 HIS A N 1
ATOM 1510 C CA . HIS A 1 192 ? 17.101 5.578 -34.132 1.00 86.25 192 HIS A CA 1
ATOM 1511 C C . HIS A 1 192 ? 15.602 5.910 -34.174 1.00 86.25 192 HIS A C 1
ATOM 1513 O O . HIS A 1 192 ? 15.062 6.097 -35.257 1.00 86.25 192 HIS A O 1
ATOM 1519 N N . ILE A 1 193 ? 14.938 6.014 -33.014 1.00 88.88 193 ILE A N 1
ATOM 1520 C CA . ILE A 1 193 ? 13.511 6.368 -32.931 1.00 88.88 193 ILE A CA 1
ATOM 1521 C C . ILE A 1 193 ? 13.278 7.880 -32.983 1.00 88.88 193 ILE A C 1
ATOM 1523 O O . ILE A 1 193 ? 12.363 8.342 -33.655 1.00 88.88 193 ILE A O 1
ATOM 1527 N N . CYS A 1 194 ? 14.064 8.664 -32.240 1.00 90.19 194 CYS A N 1
ATOM 1528 C CA . CYS A 1 194 ? 13.784 10.094 -32.037 1.00 90.19 194 CYS A CA 1
ATOM 1529 C C . CYS A 1 194 ? 14.938 11.035 -32.391 1.00 90.19 194 CYS A C 1
ATOM 1531 O O . CYS A 1 194 ? 14.869 12.220 -32.073 1.00 90.19 194 CYS A O 1
ATOM 1533 N N . ASP A 1 195 ? 16.016 10.508 -32.972 1.00 87.31 195 ASP A N 1
ATOM 1534 C CA . ASP A 1 195 ? 17.198 11.240 -33.444 1.00 87.31 195 ASP A CA 1
ATOM 1535 C C . ASP A 1 195 ? 17.954 12.063 -32.373 1.00 87.31 195 ASP A C 1
ATOM 1537 O O . ASP A 1 195 ? 18.914 12.786 -32.654 1.00 87.31 195 ASP A O 1
ATOM 1541 N N . ARG A 1 196 ? 17.584 11.932 -31.093 1.00 85.38 196 ARG A N 1
ATOM 1542 C CA . ARG A 1 196 ? 18.291 12.590 -29.985 1.00 85.38 196 ARG A CA 1
ATOM 1543 C C . ARG A 1 196 ? 19.689 12.005 -29.814 1.00 85.38 196 ARG A C 1
ATOM 1545 O O . ARG A 1 196 ? 19.867 10.790 -29.862 1.00 85.38 196 ARG A O 1
ATOM 1552 N N . ARG A 1 197 ? 20.678 12.870 -29.568 1.00 87.19 197 ARG A N 1
ATOM 1553 C CA . ARG A 1 197 ? 22.069 12.469 -29.303 1.00 87.19 197 ARG A CA 1
ATOM 1554 C C . ARG A 1 197 ? 22.131 11.522 -28.103 1.00 87.19 197 ARG A C 1
ATOM 1556 O O . ARG A 1 197 ? 21.563 11.821 -27.055 1.00 87.19 197 ARG A O 1
ATOM 1563 N N . ILE A 1 198 ? 22.861 10.421 -28.252 1.00 86.88 198 ILE A N 1
ATOM 1564 C CA . ILE A 1 198 ? 23.153 9.494 -27.159 1.00 86.88 198 ILE A CA 1
ATOM 1565 C C . ILE A 1 198 ? 24.445 9.947 -26.476 1.00 86.88 198 ILE A C 1
ATOM 1567 O O . ILE A 1 198 ? 25.440 10.253 -27.138 1.00 86.88 198 ILE A O 1
ATOM 1571 N N . LEU A 1 199 ? 24.426 10.026 -25.145 1.00 84.00 199 LEU A N 1
ATOM 1572 C CA . LEU A 1 199 ? 25.597 10.442 -24.381 1.00 84.00 199 LEU A CA 1
ATOM 1573 C C . LEU A 1 199 ? 26.714 9.384 -24.461 1.00 84.00 199 LEU A C 1
ATOM 1575 O O . LEU A 1 199 ? 26.432 8.204 -24.248 1.00 84.00 199 LEU A O 1
ATOM 1579 N N . PRO A 1 200 ? 27.987 9.783 -24.657 1.00 80.62 200 PRO A N 1
ATOM 1580 C CA . PRO A 1 200 ? 29.114 8.848 -24.746 1.00 80.62 200 PRO A CA 1
ATOM 1581 C C . PRO A 1 200 ? 29.227 7.879 -23.562 1.00 80.62 200 PRO A C 1
ATOM 1583 O O . PRO A 1 200 ? 29.524 6.706 -23.759 1.00 80.62 200 PRO A O 1
ATOM 1586 N N . ARG A 1 201 ? 28.898 8.328 -22.340 1.00 82.31 201 ARG A N 1
ATOM 1587 C CA . ARG A 1 201 ? 28.903 7.486 -21.127 1.00 82.31 201 ARG A CA 1
ATOM 1588 C C . ARG A 1 201 ? 27.980 6.264 -21.211 1.00 82.31 201 ARG A C 1
ATOM 1590 O O . ARG A 1 201 ? 28.249 5.265 -20.561 1.00 82.31 201 ARG A O 1
ATOM 1597 N N . LEU A 1 202 ? 26.894 6.354 -21.985 1.00 83.62 202 LEU A N 1
ATOM 1598 C CA . LEU A 1 202 ? 25.932 5.262 -22.173 1.00 83.62 202 LEU A CA 1
ATOM 1599 C C . LEU A 1 202 ? 26.375 4.282 -23.267 1.00 83.62 202 LEU A C 1
ATOM 1601 O O . LEU A 1 202 ? 25.848 3.181 -23.349 1.00 83.62 202 LEU A O 1
ATOM 1605 N N . ILE A 1 203 ? 27.320 4.692 -24.112 1.00 86.44 203 ILE A N 1
ATOM 1606 C CA . ILE A 1 203 ? 27.806 3.931 -25.265 1.00 86.44 203 ILE A CA 1
ATOM 1607 C C . ILE A 1 203 ? 29.112 3.209 -24.925 1.00 86.44 203 ILE A C 1
ATOM 1609 O O . ILE A 1 203 ? 29.310 2.073 -25.342 1.00 86.44 203 ILE A O 1
ATOM 1613 N N . ALA A 1 204 ? 29.986 3.857 -24.149 1.00 83.81 204 ALA A N 1
ATOM 1614 C CA . ALA A 1 204 ? 31.332 3.380 -23.845 1.00 83.81 204 ALA A CA 1
ATOM 1615 C C . ALA A 1 204 ? 31.409 1.936 -23.305 1.00 83.81 204 ALA A C 1
ATOM 1617 O O . ALA A 1 204 ? 32.294 1.212 -23.751 1.00 83.81 204 ALA A O 1
ATOM 1618 N N . PRO A 1 205 ? 30.496 1.459 -22.430 1.00 87.19 205 PRO A N 1
ATOM 1619 C CA . PRO A 1 205 ? 30.534 0.073 -21.947 1.00 87.19 205 PRO A CA 1
ATOM 1620 C C . PRO A 1 205 ? 30.279 -0.991 -23.028 1.00 87.19 205 PRO A C 1
ATOM 1622 O O . PRO A 1 205 ? 30.509 -2.173 -22.790 1.00 87.19 205 PRO A O 1
ATOM 1625 N N . TYR A 1 206 ? 29.763 -0.589 -24.193 1.00 87.38 206 TYR A N 1
ATOM 1626 C CA . TYR A 1 206 ? 29.288 -1.487 -25.249 1.00 87.38 206 TYR A CA 1
ATOM 1627 C C . TYR A 1 206 ? 30.147 -1.446 -26.516 1.00 87.38 206 TYR A C 1
ATOM 1629 O O . TYR A 1 206 ? 29.802 -2.103 -27.498 1.00 87.38 206 TYR A O 1
ATOM 1637 N N . LEU A 1 207 ? 31.241 -0.685 -26.502 1.00 85.00 207 LEU A N 1
ATOM 1638 C CA . LEU A 1 207 ? 32.211 -0.611 -27.588 1.00 85.00 207 LEU A CA 1
ATOM 1639 C C . LEU A 1 207 ? 33.497 -1.347 -27.218 1.00 85.00 207 LEU A C 1
ATOM 1641 O O . LEU A 1 207 ? 33.869 -1.433 -26.050 1.00 85.00 207 LEU A O 1
ATOM 1645 N N . ASP A 1 208 ? 34.179 -1.862 -28.234 1.00 84.38 208 ASP A N 1
ATOM 1646 C CA . ASP A 1 208 ? 35.545 -2.357 -28.114 1.00 84.38 208 ASP A CA 1
ATOM 1647 C C . ASP A 1 208 ? 36.563 -1.200 -28.125 1.00 84.38 208 ASP A C 1
ATOM 1649 O O . ASP A 1 208 ? 36.220 -0.028 -28.307 1.00 84.38 208 ASP A O 1
ATOM 1653 N N . GLN A 1 209 ? 37.836 -1.536 -27.898 1.00 80.56 209 GLN A N 1
ATOM 1654 C CA . GLN A 1 209 ? 38.943 -0.577 -27.855 1.00 80.56 209 GLN A CA 1
ATOM 1655 C C . GLN A 1 209 ? 38.998 0.291 -29.127 1.00 80.56 209 GLN A C 1
ATOM 1657 O O . GLN A 1 209 ? 39.143 1.508 -29.041 1.00 80.56 209 GLN A O 1
ATOM 1662 N N . GLU A 1 210 ? 38.817 -0.322 -30.298 1.00 81.12 210 GLU A N 1
ATOM 1663 C CA . GLU A 1 210 ? 38.826 0.364 -31.593 1.00 81.12 210 GLU A CA 1
ATOM 1664 C C . GLU A 1 210 ? 37.649 1.348 -31.724 1.00 81.12 210 GLU A C 1
ATOM 1666 O O . GLU A 1 210 ? 37.836 2.510 -32.096 1.00 81.12 210 GLU A O 1
ATOM 1671 N N . GLY A 1 211 ? 36.435 0.939 -31.344 1.00 78.12 211 GLY A N 1
ATOM 1672 C CA . GLY A 1 211 ? 35.259 1.810 -31.335 1.00 78.12 211 GLY A CA 1
ATOM 1673 C C . GLY A 1 211 ? 35.380 2.982 -30.357 1.00 78.12 211 GLY A C 1
ATOM 1674 O O . GLY A 1 211 ? 34.942 4.096 -30.668 1.00 78.12 211 GLY A O 1
ATOM 1675 N N . LEU A 1 212 ? 36.011 2.766 -29.199 1.00 80.00 212 LEU A N 1
ATOM 1676 C CA . LEU A 1 212 ? 36.312 3.823 -28.231 1.00 80.00 212 LEU A CA 1
ATOM 1677 C C . LEU A 1 212 ? 37.319 4.836 -28.785 1.00 80.00 212 LEU A C 1
ATOM 1679 O O . LEU A 1 212 ? 37.113 6.039 -28.626 1.00 80.00 212 LEU A O 1
ATOM 1683 N N . GLU A 1 213 ? 38.366 4.383 -29.475 1.00 80.31 213 GLU A N 1
ATOM 1684 C CA . GLU A 1 213 ? 39.348 5.262 -30.123 1.00 80.31 213 GLU A CA 1
ATOM 1685 C C . GLU A 1 213 ? 38.712 6.127 -31.220 1.00 80.31 213 GLU A C 1
ATOM 1687 O O . GLU A 1 213 ? 39.013 7.320 -31.324 1.00 80.31 213 GLU A O 1
ATOM 1692 N N . ILE A 1 214 ? 37.791 5.561 -32.005 1.00 77.19 214 ILE A N 1
ATOM 1693 C CA . ILE A 1 214 ? 37.037 6.299 -33.030 1.00 77.19 214 ILE A CA 1
ATOM 1694 C C . ILE A 1 214 ? 36.140 7.367 -32.387 1.00 77.19 214 ILE A C 1
ATOM 1696 O O . ILE A 1 214 ? 36.066 8.492 -32.888 1.00 77.19 214 ILE A O 1
ATOM 1700 N N . LEU A 1 215 ? 35.478 7.054 -31.268 1.00 74.62 215 LEU A N 1
ATOM 1701 C CA . LEU A 1 215 ? 34.685 8.037 -30.524 1.00 74.62 215 LEU A CA 1
ATOM 1702 C C . LEU A 1 215 ? 35.545 9.135 -29.888 1.00 74.62 215 LEU A C 1
ATOM 1704 O O . LEU A 1 215 ? 35.151 10.300 -29.921 1.00 74.62 215 LEU A O 1
ATOM 1708 N N . ALA A 1 216 ? 36.698 8.779 -29.316 1.00 74.06 216 ALA A N 1
ATOM 1709 C CA . ALA A 1 216 ? 37.597 9.716 -28.648 1.00 74.06 216 ALA A CA 1
ATOM 1710 C C . ALA A 1 216 ? 38.201 10.728 -29.630 1.00 74.06 216 ALA A C 1
ATOM 1712 O O . ALA A 1 216 ? 38.167 11.926 -29.356 1.00 74.06 216 ALA A O 1
ATOM 1713 N N . LYS A 1 217 ? 38.660 10.271 -30.805 1.00 70.81 217 LYS A N 1
ATOM 1714 C CA . LYS A 1 217 ? 39.151 11.153 -31.881 1.00 70.81 217 LYS A CA 1
ATOM 1715 C C . LYS A 1 217 ? 38.110 12.211 -32.263 1.00 70.81 217 LYS A C 1
ATOM 1717 O O . LYS A 1 217 ? 38.430 13.387 -32.348 1.00 70.81 217 LYS A O 1
ATOM 1722 N N . LYS A 1 218 ? 36.838 11.820 -32.360 1.00 66.94 218 LYS A N 1
ATOM 1723 C CA . LYS A 1 218 ? 35.748 12.735 -32.737 1.00 66.94 218 LYS A CA 1
ATOM 1724 C C . LYS A 1 218 ? 35.260 13.649 -31.615 1.00 66.94 218 LYS A C 1
ATOM 1726 O O . LYS A 1 218 ? 34.719 14.713 -31.895 1.00 66.94 218 LYS A O 1
ATOM 1731 N N . ALA A 1 219 ? 35.390 13.238 -30.353 1.00 61.12 219 ALA A N 1
ATOM 1732 C CA . ALA A 1 219 ? 35.104 14.123 -29.225 1.00 61.12 219 ALA A CA 1
ATOM 1733 C C . ALA A 1 219 ? 36.100 15.293 -29.186 1.00 61.12 219 ALA A C 1
ATOM 1735 O O . ALA A 1 219 ? 35.690 16.416 -28.920 1.00 61.12 219 ALA A O 1
ATOM 1736 N N . ILE A 1 220 ? 37.361 15.024 -29.538 1.00 53.00 220 ILE A N 1
ATOM 1737 C CA . ILE A 1 220 ? 38.419 16.029 -29.684 1.00 53.00 220 ILE A CA 1
ATOM 1738 C C . ILE A 1 220 ? 38.129 16.955 -30.878 1.00 53.00 220 ILE A C 1
ATOM 1740 O O . ILE A 1 220 ? 38.205 18.170 -30.726 1.00 53.00 220 ILE A O 1
ATOM 1744 N N . ASP A 1 221 ? 37.693 16.414 -32.022 1.00 50.94 221 ASP A N 1
ATOM 1745 C CA . ASP A 1 221 ? 37.339 17.228 -33.200 1.00 50.94 221 ASP A CA 1
ATOM 1746 C C . ASP A 1 221 ? 36.153 18.189 -32.939 1.00 50.94 221 ASP A C 1
ATOM 1748 O O . ASP A 1 221 ? 36.088 19.273 -33.510 1.00 50.94 221 ASP A O 1
ATOM 1752 N N . LEU A 1 222 ? 35.227 17.836 -32.036 1.00 47.53 222 LEU A N 1
ATOM 1753 C CA . LEU A 1 222 ? 34.067 18.667 -31.669 1.00 47.53 222 LEU A CA 1
ATOM 1754 C C . LEU A 1 222 ? 34.382 19.809 -30.688 1.00 47.53 222 LEU A C 1
ATOM 1756 O O . LEU A 1 222 ? 33.578 20.739 -30.584 1.00 47.53 222 LEU A O 1
ATOM 1760 N N . ASP A 1 223 ? 35.497 19.733 -29.959 1.00 44.50 223 ASP A N 1
ATOM 1761 C CA . ASP A 1 223 ? 35.964 20.815 -29.081 1.00 44.50 223 ASP A CA 1
ATOM 1762 C C . ASP A 1 223 ? 36.860 21.817 -29.832 1.00 44.50 223 ASP A C 1
ATOM 1764 O O . ASP A 1 223 ? 36.988 22.964 -29.406 1.00 44.50 223 ASP A O 1
ATOM 1768 N N . ILE A 1 224 ? 37.419 21.427 -30.983 1.00 46.06 224 ILE A N 1
ATOM 1769 C CA . ILE A 1 224 ? 38.184 22.325 -31.862 1.00 46.06 224 ILE A CA 1
ATOM 1770 C C . ILE A 1 224 ? 37.238 23.248 -32.657 1.00 46.06 224 ILE A C 1
ATOM 1772 O O . ILE A 1 224 ? 37.496 24.445 -32.745 1.00 46.06 224 ILE A O 1
ATOM 1776 N N . ASP A 1 225 ? 36.091 22.739 -33.120 1.00 42.09 225 ASP A N 1
ATOM 1777 C CA . ASP A 1 225 ? 35.079 23.498 -33.890 1.00 42.09 225 ASP A CA 1
ATOM 1778 C C . ASP A 1 225 ? 34.268 24.519 -33.061 1.00 42.09 225 ASP A C 1
ATOM 1780 O O . ASP A 1 225 ? 33.463 25.274 -33.599 1.00 42.09 225 ASP A O 1
ATOM 1784 N N . LYS A 1 226 ? 34.438 24.553 -31.733 1.00 43.56 226 LYS A N 1
ATOM 1785 C CA . LYS A 1 226 ? 33.781 25.541 -30.854 1.00 43.56 226 LYS A CA 1
ATOM 1786 C C . LYS A 1 226 ? 34.627 26.780 -30.558 1.00 43.56 226 LYS A C 1
ATOM 1788 O O . LYS A 1 226 ? 34.151 27.661 -29.851 1.00 43.56 226 LYS A O 1
ATOM 1793 N N . ASN A 1 227 ? 35.848 26.845 -31.085 1.00 43.66 227 ASN A N 1
ATOM 1794 C CA . ASN A 1 227 ? 36.771 27.968 -30.895 1.00 43.66 227 ASN A CA 1
ATOM 1795 C C . ASN A 1 227 ? 36.987 28.799 -32.173 1.00 43.66 227 ASN A C 1
ATOM 1797 O O . ASN A 1 227 ? 37.959 29.545 -32.242 1.00 43.66 227 ASN A O 1
ATOM 1801 N N . SER A 1 228 ? 36.126 28.673 -33.187 1.00 46.66 228 SER A N 1
ATOM 1802 C CA . SER A 1 228 ? 36.311 29.355 -34.476 1.00 46.66 228 SER A 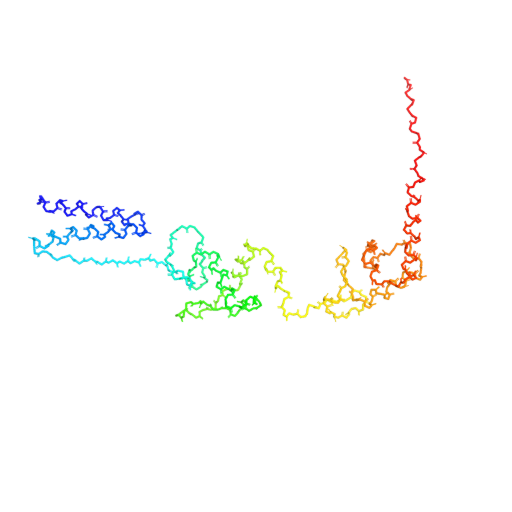CA 1
ATOM 1803 C C . SER A 1 228 ? 35.128 30.209 -34.929 1.00 46.66 228 SER A C 1
ATOM 1805 O O . SER A 1 228 ? 34.907 30.289 -36.127 1.00 46.66 228 SER A O 1
ATOM 1807 N N . ASP A 1 229 ? 34.393 30.841 -34.012 1.00 46.41 229 ASP A N 1
ATOM 1808 C CA . ASP A 1 229 ? 33.465 31.934 -34.343 1.00 46.41 229 ASP A CA 1
ATOM 1809 C C . ASP A 1 229 ? 33.403 32.938 -33.173 1.00 46.41 229 ASP A C 1
ATOM 1811 O O . ASP A 1 229 ? 32.465 32.939 -32.376 1.00 46.41 229 ASP A O 1
ATOM 1815 N N . ASP A 1 230 ? 34.435 33.775 -33.049 1.00 46.34 230 ASP A N 1
ATOM 1816 C CA . ASP A 1 230 ? 34.354 35.074 -32.368 1.00 46.34 230 ASP A CA 1
ATOM 1817 C C . ASP A 1 230 ? 35.205 36.078 -33.156 1.00 46.34 230 ASP A C 1
ATOM 1819 O O . ASP A 1 230 ? 36.378 36.290 -32.871 1.00 46.34 230 ASP A O 1
ATOM 1823 N N . ASP A 1 231 ? 34.628 36.591 -34.243 1.00 49.88 231 ASP A N 1
ATOM 1824 C CA . ASP A 1 231 ? 35.093 37.795 -34.933 1.00 49.88 231 ASP A CA 1
ATOM 1825 C C . ASP A 1 231 ? 33.922 38.381 -35.738 1.00 49.88 231 ASP A C 1
ATOM 1827 O O . ASP A 1 231 ? 33.788 38.209 -36.951 1.00 49.88 231 ASP A O 1
ATOM 1831 N N . SER A 1 232 ? 33.037 39.102 -35.052 1.00 44.00 232 SER A N 1
ATOM 1832 C CA . SER A 1 232 ? 32.289 40.182 -35.696 1.00 44.00 232 SER A CA 1
ATOM 1833 C C . SER A 1 232 ? 32.078 41.324 -34.710 1.00 44.00 232 SER A C 1
ATOM 1835 O O . SER A 1 232 ? 31.205 41.285 -33.844 1.00 44.00 232 SER A O 1
ATOM 1837 N N . LEU A 1 233 ? 32.945 42.321 -34.870 1.00 44.06 233 LEU A N 1
ATOM 1838 C CA . LEU A 1 233 ? 32.893 43.655 -34.294 1.00 44.06 233 LEU A CA 1
ATOM 1839 C C . LEU A 1 233 ? 31.532 44.313 -34.572 1.00 44.06 233 LEU A C 1
ATOM 1841 O O . LEU A 1 233 ? 31.195 44.562 -35.729 1.00 44.06 233 LEU A O 1
ATOM 1845 N N . ASP A 1 234 ? 30.799 44.662 -33.516 1.00 40.53 234 ASP A N 1
ATOM 1846 C CA . ASP A 1 234 ? 29.741 45.669 -33.598 1.00 40.53 234 ASP A CA 1
ATOM 1847 C C . ASP A 1 234 ? 30.390 47.062 -33.599 1.00 40.53 234 ASP A C 1
ATOM 1849 O O . ASP A 1 234 ? 30.803 47.599 -32.564 1.00 40.53 234 ASP A O 1
ATOM 1853 N N . GLU A 1 235 ? 30.489 47.655 -34.789 1.00 45.94 235 GLU A N 1
ATOM 1854 C CA . GLU A 1 235 ? 30.729 49.084 -34.966 1.00 45.94 235 GLU A CA 1
ATOM 1855 C C . GLU A 1 235 ? 29.512 49.875 -34.465 1.00 45.94 235 GLU A C 1
ATOM 1857 O O . GLU A 1 235 ? 28.482 49.990 -35.128 1.00 45.94 235 GLU A O 1
ATOM 1862 N N . ASN A 1 236 ? 29.655 50.491 -33.292 1.00 47.09 236 ASN A N 1
ATOM 1863 C CA . ASN A 1 236 ? 28.903 51.692 -32.957 1.00 47.09 236 ASN A CA 1
ATOM 1864 C C . ASN A 1 236 ? 29.537 52.887 -33.678 1.00 47.09 236 ASN A C 1
ATOM 1866 O O . ASN A 1 236 ? 30.596 53.358 -33.262 1.00 47.09 236 ASN A O 1
ATOM 1870 N N . ILE A 1 237 ? 28.854 53.439 -34.680 1.00 47.25 237 ILE A N 1
ATOM 1871 C CA . ILE A 1 237 ? 29.011 54.848 -35.055 1.00 47.25 237 ILE A CA 1
ATOM 1872 C C . ILE A 1 237 ? 27.627 55.499 -35.049 1.00 47.25 237 ILE A C 1
ATOM 1874 O O . ILE A 1 237 ? 26.842 55.398 -35.987 1.00 47.25 237 ILE A O 1
ATOM 1878 N N . LEU A 1 238 ? 27.365 56.164 -33.922 1.00 53.38 238 LEU A N 1
ATOM 1879 C CA . LEU A 1 238 ? 26.541 57.363 -33.817 1.00 53.38 238 LEU A CA 1
ATOM 1880 C C . LEU A 1 238 ? 26.944 58.358 -34.903 1.00 53.38 238 LEU A C 1
ATOM 1882 O O . LEU A 1 238 ? 28.127 58.670 -34.977 1.00 53.38 238 LEU A O 1
ATOM 1886 N N . LEU A 1 239 ? 25.987 58.932 -35.625 1.00 45.38 239 LEU A N 1
ATOM 1887 C CA . LEU A 1 239 ? 26.053 60.330 -36.046 1.00 45.38 239 LEU A CA 1
ATOM 1888 C C . LEU A 1 239 ? 24.630 60.882 -36.196 1.00 45.38 239 LEU A C 1
ATOM 1890 O O . LEU A 1 239 ? 23.709 60.157 -36.574 1.00 45.38 239 LEU A O 1
ATOM 1894 N N . ASP A 1 240 ? 24.533 62.150 -35.811 1.00 49.28 240 ASP A N 1
ATOM 1895 C CA . ASP A 1 240 ? 23.370 63.035 -35.716 1.00 49.28 240 ASP A CA 1
ATOM 1896 C C . ASP A 1 240 ? 22.482 63.133 -36.971 1.00 49.28 240 ASP A C 1
ATOM 1898 O O . ASP A 1 240 ? 23.011 63.045 -38.106 1.00 49.28 240 ASP A O 1
#

Organism: NCBI:txid5963